Protein AF-A0A1D6PP98-F1 (afdb_monomer)

Solvent-accessible surface area (backbone atoms only — not comparable to full-atom values): 11526 Å² total; per-residue (Å²): 139,89,80,89,84,82,87,79,92,75,83,80,84,81,85,79,82,77,79,80,81,76,82,77,79,82,74,74,82,75,72,77,78,72,74,73,70,79,72,85,76,71,70,86,72,73,55,70,70,57,52,55,49,51,52,52,50,41,49,51,37,51,55,48,56,55,47,65,71,33,68,75,38,62,73,34,69,68,62,36,51,54,49,52,48,56,36,58,72,41,43,65,53,40,52,51,50,50,53,38,56,50,45,52,53,49,45,53,51,50,56,50,50,46,69,76,38,78,87,37,72,73,60,43,54,54,47,52,52,50,49,52,52,43,45,52,51,43,53,54,41,51,54,52,48,58,60,64,70,49,78,86,57,95,60,74,90,53,91,80,85,86,83,85,71,58,62,87,61,65,71,61,23,45,52,52,41,44,51,76,78,54,124

Structure (mmCIF, N/CA/C/O backbone):
data_AF-A0A1D6PP98-F1
#
_entry.id   AF-A0A1D6PP98-F1
#
loop_
_atom_site.group_PDB
_atom_site.id
_atom_site.type_symbol
_atom_site.label_atom_id
_atom_site.label_alt_id
_atom_site.label_comp_id
_atom_site.label_asym_id
_atom_site.label_entity_id
_atom_site.label_seq_id
_atom_site.pdbx_PDB_ins_code
_atom_site.Cartn_x
_atom_site.Cartn_y
_atom_site.Cartn_z
_atom_site.occupancy
_atom_site.B_iso_or_equiv
_atom_site.auth_seq_id
_atom_site.auth_comp_id
_atom_site.auth_asym_id
_atom_site.auth_atom_id
_atom_site.pdbx_PDB_model_num
ATOM 1 N N . MET A 1 1 ? 41.612 78.263 37.553 1.00 38.81 1 MET A N 1
ATOM 2 C CA . MET A 1 1 ? 42.117 77.466 38.688 1.00 38.81 1 MET A CA 1
ATOM 3 C C . MET A 1 1 ? 41.586 78.137 39.938 1.00 38.81 1 MET A C 1
ATOM 5 O O . MET A 1 1 ? 41.953 79.276 40.164 1.00 38.81 1 MET A O 1
ATOM 9 N N . GLU A 1 2 ? 40.542 77.652 40.601 1.00 40.16 2 GLU A N 1
ATOM 10 C CA . GLU A 1 2 ? 40.359 76.354 41.290 1.00 40.16 2 GLU A CA 1
ATOM 11 C C . GLU A 1 2 ? 40.112 76.742 42.757 1.00 40.16 2 GLU A C 1
ATOM 13 O O . GLU A 1 2 ? 41.043 77.221 43.396 1.00 40.16 2 GLU A O 1
ATOM 18 N N . ALA A 1 3 ? 38.867 76.638 43.241 1.00 41.00 3 ALA A N 1
ATOM 19 C CA . ALA A 1 3 ? 38.525 76.399 44.651 1.00 41.00 3 ALA A CA 1
ATOM 20 C C . ALA A 1 3 ? 37.006 76.503 44.894 1.00 41.00 3 ALA A C 1
ATOM 22 O O . ALA A 1 3 ? 36.411 77.570 44.785 1.00 41.00 3 ALA A O 1
ATOM 23 N N . PHE A 1 4 ? 36.437 75.364 45.296 1.00 43.41 4 PHE A N 1
ATOM 24 C CA . PHE A 1 4 ? 35.574 75.202 46.471 1.00 43.41 4 PHE A CA 1
ATOM 25 C C . PHE A 1 4 ? 34.378 76.152 46.660 1.00 43.41 4 PHE A C 1
ATOM 27 O O . PHE A 1 4 ? 34.523 77.260 47.165 1.00 43.41 4 PHE A O 1
ATOM 34 N N . LEU A 1 5 ? 33.166 75.615 46.479 1.00 49.47 5 LEU A N 1
ATOM 35 C CA . LEU A 1 5 ? 32.011 76.007 47.289 1.00 49.47 5 LEU A CA 1
ATOM 36 C C . LEU A 1 5 ? 31.195 74.775 47.684 1.00 49.47 5 LEU A C 1
ATOM 38 O O . LEU A 1 5 ? 30.782 73.962 46.859 1.00 49.47 5 LEU A O 1
ATOM 42 N N . ALA A 1 6 ? 31.023 74.651 48.993 1.00 48.56 6 ALA A N 1
ATOM 43 C CA . ALA A 1 6 ? 30.330 73.587 49.682 1.00 48.56 6 ALA A CA 1
ATOM 44 C C . ALA A 1 6 ? 28.805 73.754 49.627 1.00 48.56 6 ALA A C 1
ATOM 46 O O . ALA A 1 6 ? 28.294 74.864 49.707 1.00 48.56 6 ALA A O 1
ATOM 47 N N . GLY A 1 7 ? 28.119 72.608 49.627 1.00 42.28 7 GLY A N 1
ATOM 48 C CA . GLY A 1 7 ? 26.958 72.350 50.477 1.00 42.28 7 GLY A CA 1
ATOM 49 C C . GLY A 1 7 ? 25.635 73.018 50.110 1.00 42.28 7 GLY A C 1
ATOM 50 O O . GLY A 1 7 ? 25.460 74.211 50.299 1.00 42.28 7 GLY A O 1
ATOM 51 N N . LEU A 1 8 ? 24.638 72.194 49.780 1.00 53.00 8 LEU A N 1
ATOM 52 C CA . LEU A 1 8 ? 23.317 72.285 50.410 1.00 53.00 8 LEU A CA 1
ATOM 53 C C . LEU A 1 8 ? 22.549 70.974 50.201 1.00 53.00 8 LEU A C 1
ATOM 55 O O . LEU A 1 8 ? 22.061 70.657 49.118 1.00 53.00 8 LEU A O 1
ATOM 59 N N . PHE A 1 9 ? 22.470 70.213 51.293 1.00 48.41 9 PHE A N 1
ATOM 60 C CA . PHE A 1 9 ? 21.521 69.129 51.517 1.00 48.41 9 PHE A CA 1
ATOM 61 C C . PHE A 1 9 ? 20.103 69.606 51.178 1.00 48.41 9 PHE A C 1
ATOM 63 O O . PHE A 1 9 ? 19.593 70.536 51.805 1.00 48.41 9 PHE A O 1
ATOM 70 N N . ARG A 1 10 ? 19.438 68.944 50.227 1.00 54.00 10 ARG A N 1
ATOM 71 C CA . ARG A 1 10 ? 18.007 69.127 49.967 1.00 54.00 10 ARG A CA 1
ATOM 72 C C . ARG A 1 10 ? 17.279 67.836 50.336 1.00 54.00 10 ARG A C 1
ATOM 74 O O . ARG A 1 10 ? 17.577 66.774 49.802 1.00 54.00 10 ARG A O 1
ATOM 81 N N . ALA A 1 11 ? 16.375 67.948 51.306 1.00 58.78 11 ALA A N 1
ATOM 82 C CA . ALA A 1 11 ? 15.570 66.859 51.853 1.00 58.78 11 ALA A CA 1
ATOM 83 C C . ALA A 1 11 ? 14.706 66.155 50.777 1.00 58.78 11 ALA A C 1
ATOM 85 O O . ALA A 1 11 ? 14.322 66.794 49.793 1.00 58.78 11 ALA A O 1
ATOM 86 N N . PRO A 1 12 ? 14.378 64.860 50.961 1.00 64.00 12 PRO A N 1
ATOM 87 C CA . PRO A 1 12 ? 13.668 64.058 49.965 1.00 64.00 12 PRO A CA 1
ATOM 88 C C . PRO A 1 12 ? 12.183 64.450 49.837 1.00 64.00 12 PRO A C 1
ATOM 90 O O . PRO A 1 12 ? 11.567 64.866 50.825 1.00 64.00 12 PRO A O 1
ATOM 93 N N . PRO A 1 13 ? 11.561 64.289 48.653 1.00 69.06 13 PRO A N 1
ATOM 94 C CA . PRO A 1 13 ? 10.123 64.480 48.501 1.00 69.06 13 PRO A CA 1
ATOM 95 C C . PRO A 1 13 ? 9.330 63.404 49.265 1.00 69.06 13 PRO A C 1
ATOM 97 O O . PRO A 1 13 ? 9.688 62.228 49.286 1.00 69.06 13 PRO A O 1
ATOM 100 N N . ARG A 1 14 ? 8.242 63.839 49.911 1.00 62.88 14 ARG A N 1
ATOM 101 C CA . ARG A 1 14 ? 7.335 63.024 50.735 1.00 62.88 14 ARG A CA 1
ATOM 102 C C . ARG A 1 14 ? 6.674 61.902 49.924 1.00 62.88 14 ARG A C 1
ATOM 104 O O . ARG A 1 14 ? 6.183 62.139 48.824 1.00 62.88 14 ARG A O 1
ATOM 111 N N . ALA A 1 15 ? 6.605 60.711 50.521 1.00 62.34 15 ALA A N 1
ATOM 112 C CA . ALA A 1 15 ? 5.882 59.559 49.993 1.00 62.34 15 ALA A CA 1
ATOM 113 C C . ALA A 1 15 ? 4.375 59.848 49.865 1.00 62.34 15 ALA A C 1
ATOM 115 O O . ALA A 1 15 ? 3.744 60.360 50.792 1.00 62.34 15 ALA A O 1
ATOM 116 N N . VAL A 1 16 ? 3.808 59.506 48.710 1.00 68.56 16 VAL A N 1
ATOM 117 C CA . VAL A 1 16 ? 2.367 59.576 48.435 1.00 68.56 16 VAL A CA 1
ATOM 118 C C . VAL A 1 16 ? 1.680 58.386 49.124 1.00 68.56 16 VAL A C 1
ATOM 120 O O . VAL A 1 16 ? 2.153 57.259 48.967 1.00 68.56 16 VAL A O 1
ATOM 123 N N . PRO A 1 17 ? 0.588 58.576 49.885 1.00 67.31 17 PRO A N 1
ATOM 124 C CA . PRO A 1 17 ? -0.137 57.458 50.479 1.00 67.31 17 PRO A CA 1
ATOM 125 C C . PRO A 1 17 ? -0.863 56.641 49.399 1.00 67.31 17 PRO A C 1
ATOM 127 O O . PRO A 1 17 ? -1.583 57.192 48.568 1.00 67.31 17 PRO A O 1
ATOM 130 N N . ALA A 1 18 ? -0.687 55.318 49.430 1.00 63.91 18 ALA A N 1
ATOM 131 C CA . ALA A 1 18 ? -1.391 54.384 48.555 1.00 63.91 18 ALA A CA 1
ATOM 132 C C . ALA A 1 18 ? -2.915 54.429 48.808 1.00 63.91 18 ALA A C 1
ATOM 134 O O . ALA A 1 18 ? -3.340 54.466 49.970 1.00 63.91 18 ALA A O 1
ATOM 135 N N . PRO A 1 19 ? -3.762 54.411 47.763 1.00 66.81 19 PRO A N 1
ATOM 136 C CA . PRO A 1 19 ? -5.204 54.317 47.945 1.00 66.81 19 PRO A CA 1
ATOM 137 C C . PRO A 1 19 ? -5.582 52.953 48.538 1.00 66.81 19 PRO A C 1
ATOM 139 O O . PRO A 1 19 ? -5.046 51.910 48.163 1.00 66.81 19 PRO A O 1
ATOM 142 N N . ARG A 1 20 ? -6.512 52.980 49.498 1.00 63.28 20 ARG A N 1
ATOM 143 C CA . ARG A 1 20 ? -7.046 51.799 50.189 1.00 63.28 20 ARG A CA 1
ATOM 144 C C . ARG A 1 20 ? -7.737 50.889 49.173 1.00 63.28 20 ARG A C 1
ATOM 146 O O . ARG A 1 20 ? -8.544 51.367 48.380 1.00 63.28 20 ARG A O 1
ATOM 153 N N . GLY A 1 21 ? -7.394 49.602 49.209 1.00 53.81 21 GLY A N 1
ATOM 154 C CA . GLY A 1 21 ? -7.863 48.595 48.263 1.00 53.81 21 GLY A CA 1
ATOM 155 C C . GLY A 1 21 ? -9.382 48.565 48.127 1.00 53.81 21 GLY A C 1
ATOM 156 O O . GLY A 1 21 ? -10.113 48.483 49.114 1.00 53.81 21 GLY A O 1
ATOM 157 N N . THR A 1 22 ? -9.849 48.603 46.886 1.00 64.19 22 THR A N 1
ATOM 158 C CA . THR A 1 22 ? -11.172 48.100 46.535 1.00 64.19 22 THR A CA 1
ATOM 159 C C . THR A 1 22 ? -11.138 46.570 46.630 1.00 64.19 22 THR A C 1
ATOM 161 O O . THR A 1 22 ? -10.134 45.960 46.249 1.00 64.19 22 THR A O 1
ATOM 164 N N . PRO A 1 23 ? -12.183 45.906 47.149 1.00 60.84 23 PRO A N 1
ATOM 165 C CA . PRO A 1 23 ? -12.255 44.456 47.064 1.00 60.84 23 PRO A CA 1
ATOM 166 C C . PRO A 1 23 ? -12.312 44.055 45.585 1.00 60.84 23 PRO A C 1
ATOM 168 O O . PRO A 1 23 ? -13.098 44.604 44.810 1.00 60.84 23 PRO A O 1
ATOM 171 N N . LEU A 1 24 ? -11.445 43.120 45.193 1.00 64.81 24 LEU A N 1
ATOM 172 C CA . LEU A 1 24 ? -11.481 42.504 43.870 1.00 64.81 24 LEU A CA 1
ATOM 173 C C . LEU A 1 24 ? -12.867 41.869 43.655 1.00 64.81 24 LEU A C 1
ATOM 175 O O . LEU A 1 24 ? -13.378 41.228 44.579 1.00 64.81 24 LEU A O 1
ATOM 179 N N . PRO A 1 25 ? -13.485 42.002 42.469 1.00 55.88 25 PRO A N 1
ATOM 180 C CA . PRO A 1 25 ? -14.704 41.265 42.174 1.00 55.88 25 PRO A CA 1
ATOM 181 C C . PRO A 1 25 ? -14.400 39.764 42.219 1.00 55.88 25 PRO A C 1
ATOM 183 O O . PRO A 1 25 ? -13.390 39.307 41.679 1.00 55.88 25 PRO A O 1
ATOM 186 N N . SER A 1 26 ? -15.268 38.992 42.874 1.00 61.25 26 SER A N 1
ATOM 187 C CA . SER A 1 26 ? -15.188 37.533 42.893 1.00 61.25 26 SER A CA 1
ATOM 188 C C . SER A 1 26 ? -15.255 37.010 41.461 1.00 61.25 26 SER A C 1
ATOM 190 O O . SER A 1 26 ? -16.306 37.074 40.821 1.00 61.25 26 SER A O 1
ATOM 192 N N . LEU A 1 27 ? -14.125 36.510 40.958 1.00 58.88 27 LEU A N 1
ATOM 193 C CA . LEU A 1 27 ? -14.080 35.747 39.718 1.00 58.88 27 LEU A CA 1
ATOM 194 C C . LEU A 1 27 ? -15.071 34.582 39.850 1.00 58.88 27 LEU A C 1
ATOM 196 O O . LEU A 1 27 ? -15.042 33.888 40.872 1.00 58.88 27 LEU A O 1
ATOM 200 N N . PRO A 1 28 ? -15.953 34.349 38.863 1.00 50.78 28 PRO A N 1
ATOM 201 C CA . PRO A 1 28 ? -16.786 33.163 38.888 1.00 50.78 28 PRO A CA 1
ATOM 202 C C . PRO A 1 28 ? -15.865 31.944 38.932 1.00 50.78 28 PRO A C 1
ATOM 204 O O . PRO A 1 28 ? -14.863 31.888 38.215 1.00 50.78 28 PRO A O 1
ATOM 207 N N . LEU A 1 29 ? -16.204 30.985 39.798 1.00 51.56 29 LEU A N 1
ATOM 208 C CA . LEU A 1 29 ? -15.638 29.642 39.789 1.00 51.56 29 LEU A CA 1
ATOM 209 C C . LEU A 1 29 ? -15.726 29.135 38.350 1.00 51.56 29 LEU A C 1
ATOM 211 O O . LEU A 1 29 ? -16.805 28.775 37.877 1.00 51.56 29 LEU A O 1
ATOM 215 N N . PHE A 1 30 ? -14.596 29.165 37.642 1.00 48.59 30 PHE A N 1
ATOM 216 C CA . PHE A 1 30 ? -14.448 28.525 36.348 1.00 48.59 30 PHE A CA 1
ATOM 217 C C . PHE A 1 30 ? -14.633 27.032 36.600 1.00 48.59 30 PHE A C 1
ATOM 219 O O . PHE A 1 30 ? -13.690 26.309 36.918 1.00 48.59 30 PHE A O 1
ATOM 226 N N . TYR A 1 31 ? -15.885 26.584 36.505 1.00 54.56 31 TYR A N 1
ATOM 227 C CA . TYR A 1 31 ? -16.217 25.183 36.348 1.00 54.56 31 TYR A CA 1
ATOM 228 C C . TYR A 1 31 ? -15.362 24.682 35.198 1.00 54.56 31 TYR A C 1
ATOM 230 O O . TYR A 1 31 ? -15.399 25.243 34.098 1.00 54.56 31 TYR A O 1
ATOM 238 N N . GLY A 1 32 ? -14.517 23.700 35.505 1.00 50.88 32 GLY A N 1
ATOM 239 C CA . GLY A 1 32 ? -13.504 23.203 34.600 1.00 50.88 32 GLY A CA 1
ATOM 240 C C . GLY A 1 32 ? -14.093 22.994 33.216 1.00 50.88 32 GLY A C 1
ATOM 241 O O . GLY A 1 32 ? -14.900 22.090 32.998 1.00 50.88 32 GLY A O 1
ATOM 242 N N . ARG A 1 33 ? -13.643 23.803 32.252 1.00 51.25 33 ARG A N 1
ATOM 243 C CA . ARG A 1 33 ? -13.623 23.355 30.868 1.00 51.25 33 ARG A CA 1
ATOM 244 C C . ARG A 1 33 ? -12.715 22.136 30.877 1.00 51.25 33 ARG A C 1
ATOM 246 O O . ARG A 1 33 ? -11.496 22.271 30.780 1.00 51.25 33 ARG A O 1
ATOM 253 N N . ARG A 1 34 ? -13.309 20.944 31.018 1.00 51.62 34 ARG A N 1
ATOM 254 C CA . ARG A 1 34 ? -12.709 19.718 30.504 1.00 51.62 34 ARG A CA 1
ATOM 255 C C . ARG A 1 34 ? -12.322 20.078 29.081 1.00 51.62 34 ARG A C 1
ATOM 257 O O . ARG A 1 34 ? -13.195 20.272 28.235 1.00 51.62 34 ARG A O 1
ATOM 264 N N . ARG A 1 35 ? -11.024 20.270 28.836 1.00 46.00 35 ARG A N 1
ATOM 265 C CA . ARG A 1 35 ? -10.503 20.230 27.479 1.00 46.00 35 ARG A CA 1
ATOM 266 C C . ARG A 1 35 ? -10.938 18.861 26.984 1.00 46.00 35 ARG A C 1
ATOM 268 O O . ARG A 1 35 ? -10.391 17.857 27.435 1.00 46.00 35 ARG A O 1
ATOM 275 N N . ARG A 1 36 ? -11.997 18.815 26.170 1.00 43.84 36 ARG A N 1
ATOM 276 C CA . ARG A 1 36 ? -12.275 17.645 25.347 1.00 43.84 36 ARG A CA 1
ATOM 277 C C . ARG A 1 36 ? -10.946 17.378 24.657 1.00 43.84 36 ARG A C 1
ATOM 279 O O . ARG A 1 36 ? -10.466 18.237 23.917 1.00 43.84 36 ARG A O 1
ATOM 286 N N . ARG A 1 37 ? -10.305 16.258 25.005 1.00 40.94 37 ARG A N 1
ATOM 287 C CA . ARG A 1 37 ? -9.264 15.696 24.152 1.00 40.94 37 ARG A CA 1
ATOM 288 C C . ARG A 1 37 ? -9.883 15.668 22.753 1.00 40.94 37 ARG A C 1
ATOM 290 O O . ARG A 1 37 ? -11.045 15.257 22.664 1.00 40.94 37 ARG A O 1
ATOM 297 N N . PRO A 1 38 ? -9.214 16.172 21.706 1.00 42.09 38 PRO A N 1
ATOM 298 C CA . PRO A 1 38 ? -9.684 15.867 20.368 1.00 42.09 38 PRO A CA 1
ATOM 299 C C . PRO A 1 38 ? -9.744 14.340 20.313 1.00 42.09 38 PRO A C 1
ATOM 301 O O . PRO A 1 38 ? -8.730 13.685 20.553 1.00 42.09 38 PRO A O 1
ATOM 304 N N . SER A 1 39 ? -10.946 13.776 20.153 1.00 47.28 39 SER A N 1
ATOM 305 C CA . SER A 1 39 ? -11.043 12.363 19.818 1.00 47.28 39 SER A CA 1
ATOM 306 C C . SER A 1 39 ? -10.262 12.217 18.523 1.00 47.28 39 SER A C 1
ATOM 308 O O . SER A 1 39 ? -10.400 13.054 17.623 1.00 47.28 39 SER A O 1
ATOM 310 N N . SER A 1 40 ? -9.372 11.234 18.506 1.00 45.66 40 SER A N 1
ATOM 311 C CA . SER A 1 40 ? -8.535 10.816 17.391 1.00 45.66 40 SER A CA 1
ATOM 312 C C . SER A 1 40 ? -9.396 10.634 16.144 1.00 45.66 40 SER A C 1
ATOM 314 O O . SER A 1 40 ? -9.857 9.555 15.805 1.00 45.66 40 SER A O 1
ATOM 316 N N . SER A 1 41 ? -9.632 11.732 15.440 1.00 44.75 41 SER A N 1
ATOM 317 C CA . SER A 1 41 ? -10.196 11.752 14.101 1.00 44.75 41 SER A CA 1
ATOM 318 C C . SER A 1 41 ? -9.023 11.586 13.151 1.00 44.75 41 SER A C 1
ATOM 320 O O . SER A 1 41 ? -8.752 12.433 12.307 1.00 44.75 41 SER A O 1
ATOM 322 N N . VAL A 1 42 ? -8.284 10.488 13.327 1.00 42.56 42 VAL A N 1
ATOM 323 C CA . VAL A 1 42 ? -7.406 10.003 12.273 1.00 42.56 42 VAL A CA 1
ATOM 324 C C . VAL A 1 42 ? -8.340 9.361 11.263 1.00 42.56 42 VAL A C 1
ATOM 326 O O . VAL A 1 42 ? -8.694 8.190 11.322 1.00 42.56 42 VAL A O 1
ATOM 329 N N . VAL A 1 43 ? -8.863 10.203 10.384 1.00 48.22 43 VAL A N 1
ATOM 330 C CA . VAL A 1 43 ? -9.378 9.750 9.108 1.00 48.22 43 VAL A CA 1
ATOM 331 C C . VAL A 1 43 ? -8.200 9.952 8.171 1.00 48.22 43 VAL A C 1
ATOM 333 O O . VAL A 1 43 ? -7.964 11.075 7.732 1.00 48.22 43 VAL A O 1
ATOM 336 N N . CYS A 1 44 ? -7.390 8.907 7.980 1.00 50.94 44 CYS A N 1
ATOM 337 C CA . CYS A 1 44 ? -6.337 8.902 6.969 1.00 50.94 44 CYS A CA 1
ATOM 338 C C . CYS A 1 44 ? -6.998 9.157 5.615 1.00 50.94 44 CYS A C 1
ATOM 340 O O . CYS A 1 44 ? -7.601 8.268 5.028 1.00 50.94 44 CYS A O 1
ATOM 342 N N . MET A 1 45 ? -6.958 10.406 5.166 1.00 64.88 45 MET A N 1
ATOM 343 C CA . MET A 1 45 ? -7.322 10.792 3.814 1.00 64.88 45 MET A CA 1
ATOM 344 C C . MET A 1 45 ? -6.003 10.870 3.070 1.00 64.88 45 MET A C 1
ATOM 346 O O . MET A 1 45 ? -5.387 11.934 3.015 1.00 64.88 45 MET A O 1
ATOM 350 N N . ALA A 1 46 ? -5.536 9.722 2.578 1.00 76.31 46 ALA A N 1
ATOM 351 C CA . ALA A 1 46 ? -4.407 9.704 1.664 1.00 76.31 46 ALA A CA 1
ATOM 352 C C . ALA A 1 46 ? -4.663 10.730 0.546 1.00 76.31 46 ALA A C 1
ATOM 354 O O . ALA A 1 46 ? -5.790 10.865 0.059 1.00 76.31 46 ALA A O 1
ATOM 355 N N . GLU A 1 47 ? -3.628 11.480 0.165 1.00 85.69 47 GLU A N 1
ATOM 356 C CA . GLU A 1 47 ? -3.752 12.579 -0.799 1.00 85.69 47 GLU A CA 1
ATOM 357 C C . GLU A 1 47 ? -4.494 12.120 -2.075 1.00 85.69 47 GLU A C 1
ATOM 359 O O . GLU A 1 47 ? -4.105 11.111 -2.670 1.00 85.69 47 GLU A O 1
ATOM 364 N N . PRO A 1 48 ? -5.523 12.839 -2.569 1.00 86.44 48 PRO A N 1
ATOM 365 C CA . PRO A 1 48 ? -6.359 12.362 -3.681 1.00 86.44 48 PRO A CA 1
ATOM 366 C C . PRO A 1 48 ? -5.569 11.996 -4.945 1.00 86.44 48 PRO A C 1
ATOM 368 O O . PRO A 1 48 ? -5.915 11.074 -5.682 1.00 86.44 48 PRO A O 1
ATOM 371 N N . TYR A 1 49 ? -4.469 12.710 -5.189 1.00 87.56 49 TYR A N 1
ATOM 372 C CA . TYR A 1 49 ? -3.560 12.434 -6.297 1.00 87.56 49 TYR A CA 1
ATOM 373 C C . TYR A 1 49 ? -2.794 11.111 -6.139 1.00 87.56 49 TYR A C 1
ATOM 375 O O . TYR A 1 49 ? -2.552 10.422 -7.131 1.00 87.56 49 TYR A O 1
ATOM 383 N N . LEU A 1 50 ? -2.422 10.746 -4.908 1.00 89.50 50 LEU A N 1
ATOM 384 C CA . LEU A 1 50 ? -1.753 9.481 -4.603 1.00 89.50 50 LEU A CA 1
ATOM 385 C C . LEU A 1 50 ? -2.670 8.302 -4.941 1.00 89.50 50 LEU A C 1
ATOM 387 O O . LEU A 1 50 ? -2.253 7.384 -5.644 1.00 89.50 50 LEU A O 1
ATOM 391 N N . ILE A 1 51 ? -3.930 8.377 -4.513 1.00 91.81 51 ILE A N 1
ATOM 392 C CA . ILE A 1 51 ? -4.939 7.354 -4.805 1.00 91.81 51 ILE A CA 1
ATOM 393 C C . ILE A 1 51 ? -5.149 7.203 -6.313 1.00 91.81 51 ILE A C 1
ATOM 395 O O . ILE A 1 51 ? -5.044 6.097 -6.833 1.00 91.81 51 ILE A O 1
ATOM 399 N N . ALA A 1 52 ? -5.312 8.310 -7.044 1.00 91.75 52 ALA A N 1
ATOM 400 C CA . ALA A 1 52 ? -5.474 8.266 -8.498 1.00 91.75 52 ALA A CA 1
ATOM 401 C C . ALA A 1 52 ? -4.288 7.589 -9.219 1.00 91.75 52 ALA A C 1
ATOM 403 O O . ALA A 1 52 ? -4.482 6.869 -10.203 1.00 91.75 52 ALA A O 1
ATOM 404 N N . LYS A 1 53 ? -3.053 7.786 -8.733 1.00 91.50 53 LYS A N 1
ATOM 405 C CA . LYS A 1 53 ? -1.878 7.072 -9.257 1.00 91.50 53 LYS A CA 1
ATOM 406 C C . LYS A 1 53 ? -1.928 5.576 -8.969 1.00 91.50 53 LYS A C 1
ATOM 408 O O . LYS A 1 53 ? -1.623 4.788 -9.862 1.00 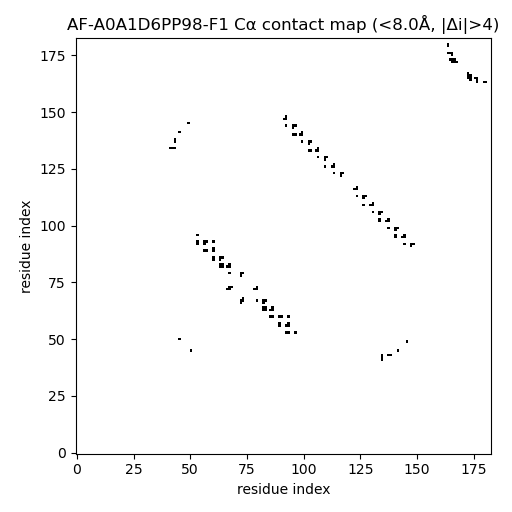91.50 53 LYS A O 1
ATOM 413 N N . LEU A 1 54 ? -2.280 5.194 -7.745 1.00 93.69 54 LEU A N 1
ATOM 414 C CA . LEU A 1 54 ? -2.356 3.794 -7.324 1.00 93.69 54 LEU A CA 1
ATOM 415 C C . LEU A 1 54 ? -3.457 3.041 -8.078 1.00 93.69 54 LEU A C 1
ATOM 417 O O . LEU A 1 54 ? -3.218 1.931 -8.548 1.00 93.69 54 LEU A O 1
ATOM 421 N N . ASP A 1 55 ? -4.606 3.679 -8.305 1.00 94.44 55 ASP A N 1
ATOM 422 C CA . ASP A 1 55 ? -5.674 3.155 -9.160 1.00 94.44 55 ASP A CA 1
ATOM 423 C C . ASP A 1 55 ? -5.195 2.935 -10.599 1.00 94.44 55 ASP A C 1
ATOM 425 O O . ASP A 1 55 ? -5.447 1.888 -11.202 1.00 94.44 55 ASP A O 1
ATOM 429 N N . SER A 1 56 ? -4.461 3.902 -11.160 1.00 93.38 56 SER A N 1
ATOM 430 C CA . SER A 1 56 ? -3.876 3.755 -12.495 1.00 93.38 56 SER A CA 1
ATOM 431 C C . SER A 1 56 ? -2.868 2.603 -12.553 1.00 93.38 56 SER A C 1
ATOM 433 O O . SER A 1 56 ? -2.842 1.871 -13.544 1.00 93.38 56 SER A O 1
ATOM 435 N N . ALA A 1 57 ? -2.051 2.429 -11.510 1.00 92.44 57 ALA A N 1
ATOM 436 C CA . ALA A 1 57 ? -1.082 1.341 -11.414 1.00 92.44 57 ALA A CA 1
ATOM 437 C C . ALA A 1 57 ? -1.772 -0.027 -11.299 1.00 92.44 57 ALA A C 1
ATOM 439 O O . ALA A 1 57 ? -1.415 -0.955 -12.022 1.00 92.44 57 ALA A O 1
ATOM 440 N N . GLU A 1 58 ? -2.808 -0.149 -10.464 1.00 95.56 58 GLU A N 1
ATOM 441 C CA . GLU A 1 58 ? -3.598 -1.378 -10.346 1.00 95.56 58 GLU A CA 1
ATOM 442 C C . GLU A 1 58 ? -4.321 -1.721 -11.651 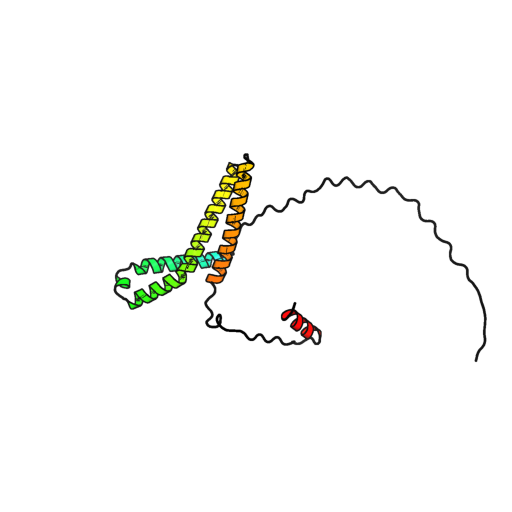1.00 95.56 58 GLU A C 1
ATOM 444 O O . GLU A 1 58 ? -4.353 -2.888 -12.052 1.00 95.56 58 GLU A O 1
ATOM 449 N N . LYS A 1 59 ? -4.869 -0.719 -12.348 1.00 96.31 59 LYS A N 1
ATOM 450 C CA . LYS A 1 59 ? -5.503 -0.917 -13.653 1.00 96.31 59 LYS A CA 1
ATOM 451 C C . LYS A 1 59 ? -4.501 -1.440 -14.683 1.00 96.31 59 LYS A C 1
ATOM 453 O O . LYS A 1 59 ? -4.783 -2.449 -15.326 1.00 96.31 59 LYS A O 1
ATOM 458 N N . ALA A 1 60 ? -3.331 -0.809 -14.794 1.00 94.06 60 ALA A N 1
ATOM 459 C CA . ALA A 1 60 ? -2.273 -1.244 -15.704 1.00 94.06 60 ALA A CA 1
ATOM 460 C C . ALA A 1 60 ? -1.782 -2.663 -15.370 1.00 94.06 60 ALA A C 1
ATOM 462 O O . ALA A 1 60 ? -1.675 -3.507 -16.260 1.00 94.06 60 ALA A O 1
ATOM 463 N N . TRP A 1 61 ? -1.561 -2.959 -14.084 1.00 96.38 61 TRP A N 1
ATOM 464 C CA . TRP A 1 61 ? -1.203 -4.300 -13.615 1.00 96.38 61 TRP A CA 1
ATOM 465 C C . TRP A 1 61 ? -2.259 -5.332 -14.013 1.00 96.38 61 TRP A C 1
ATOM 467 O O . TRP A 1 61 ? -1.912 -6.398 -14.519 1.00 96.38 61 TRP A O 1
ATOM 477 N N . LYS A 1 62 ? -3.551 -5.020 -13.849 1.00 96.19 62 LYS A N 1
ATOM 478 C CA . LYS A 1 62 ? -4.652 -5.927 -14.202 1.00 96.19 62 LYS A CA 1
ATOM 479 C C . LYS A 1 62 ? -4.721 -6.171 -15.706 1.00 96.19 62 LYS A C 1
ATOM 481 O O . LYS A 1 62 ? -4.861 -7.316 -16.123 1.00 96.19 62 LYS A O 1
ATOM 486 N N . GLU A 1 63 ? -4.610 -5.120 -16.513 1.00 95.31 63 GLU A N 1
ATOM 487 C CA . GLU A 1 63 ? -4.604 -5.222 -17.976 1.00 95.31 63 GLU A CA 1
ATOM 488 C C . GLU A 1 63 ? -3.438 -6.088 -18.470 1.00 95.31 63 GLU A C 1
ATOM 490 O O . GLU A 1 63 ? -3.648 -7.011 -19.256 1.00 95.31 63 GLU A O 1
ATOM 495 N N . MET A 1 64 ? -2.225 -5.864 -17.958 1.00 94.62 64 MET A N 1
ATOM 496 C CA . MET A 1 64 ? -1.057 -6.678 -18.307 1.00 94.62 64 MET A CA 1
ATOM 497 C C . MET A 1 64 ? -1.167 -8.119 -17.801 1.00 94.62 64 MET A C 1
ATOM 499 O O . MET A 1 64 ? -0.839 -9.049 -18.534 1.00 94.62 64 MET A O 1
ATOM 503 N N . SER A 1 65 ? -1.701 -8.323 -16.595 1.00 94.44 65 SER A N 1
ATOM 504 C CA . SER A 1 65 ? -1.928 -9.661 -16.035 1.00 94.44 65 SER A CA 1
ATOM 505 C C . SER A 1 65 ? -2.911 -10.474 -16.877 1.00 94.44 65 SER A C 1
ATOM 507 O O . SER A 1 65 ? -2.708 -11.666 -17.078 1.00 94.44 65 SER A O 1
ATOM 509 N N . VAL A 1 66 ? -3.957 -9.837 -17.414 1.00 95.56 66 VAL A N 1
ATOM 510 C CA . VAL A 1 66 ? -4.887 -10.490 -18.347 1.00 95.56 66 VAL A CA 1
ATOM 511 C C . VAL A 1 66 ? -4.185 -10.840 -19.659 1.00 95.56 66 VAL A C 1
ATOM 513 O O . VAL A 1 66 ? -4.379 -11.939 -20.171 1.00 95.56 66 VAL A O 1
ATOM 516 N N . ARG A 1 67 ? -3.330 -9.952 -20.183 1.00 93.94 67 ARG A N 1
ATOM 517 C CA . ARG A 1 67 ? -2.561 -10.208 -21.414 1.00 93.94 67 ARG A CA 1
ATOM 518 C C . ARG A 1 67 ? -1.595 -11.386 -21.293 1.00 93.94 67 ARG A C 1
ATOM 520 O O . ARG A 1 67 ? -1.342 -12.039 -22.294 1.00 93.94 67 ARG A O 1
ATOM 527 N N . LEU A 1 68 ? -1.089 -11.700 -20.098 1.00 93.25 68 LEU A N 1
ATOM 528 C CA . LEU A 1 68 ? -0.258 -12.896 -19.887 1.00 93.25 68 LEU A CA 1
ATOM 529 C C . LEU A 1 68 ? -1.011 -14.214 -20.126 1.00 93.25 68 LEU A C 1
ATOM 531 O O . LEU A 1 68 ? -0.371 -15.239 -20.337 1.00 93.25 68 LEU A O 1
ATOM 535 N N . ALA A 1 69 ? -2.347 -14.199 -20.098 1.00 91.88 69 ALA A N 1
ATOM 536 C CA . ALA A 1 69 ? -3.179 -15.359 -20.411 1.00 91.88 69 ALA A CA 1
ATOM 537 C C . ALA A 1 69 ? -3.577 -15.443 -21.898 1.00 91.88 69 ALA A C 1
ATOM 539 O O . ALA A 1 69 ? -4.236 -16.404 -22.294 1.00 91.88 69 ALA A O 1
ATOM 540 N N . ASP A 1 70 ? -3.211 -14.450 -22.713 1.00 94.88 70 ASP A N 1
ATOM 541 C CA . ASP A 1 70 ? -3.515 -14.415 -24.143 1.00 94.88 70 ASP A CA 1
ATOM 542 C C . ASP A 1 70 ? -2.640 -15.436 -24.902 1.00 94.88 70 ASP A C 1
ATOM 544 O O . ASP A 1 70 ? -1.411 -15.352 -24.811 1.00 94.88 70 ASP A O 1
ATOM 548 N N . PRO A 1 71 ? -3.224 -16.392 -25.656 1.00 94.69 71 PRO A N 1
ATOM 549 C CA . PRO A 1 71 ? -2.468 -17.368 -26.442 1.00 94.69 71 PRO A CA 1
ATOM 550 C C . PRO A 1 71 ? -1.420 -16.748 -27.371 1.00 94.69 71 PRO A C 1
ATOM 552 O O . PRO A 1 71 ? -0.344 -17.328 -27.528 1.00 94.69 71 PRO A O 1
ATOM 555 N N . ASP A 1 72 ? -1.701 -15.572 -27.940 1.00 94.12 72 ASP A N 1
ATOM 556 C CA . ASP A 1 72 ? -0.776 -14.891 -28.847 1.00 94.12 72 ASP A CA 1
ATOM 557 C C . ASP A 1 72 ? 0.482 -14.431 -28.091 1.00 94.12 72 ASP A C 1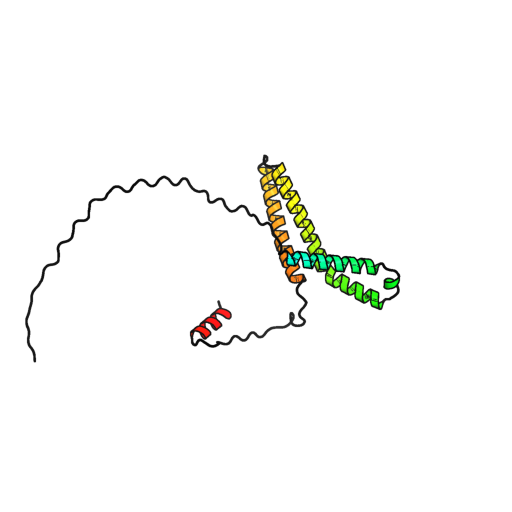
ATOM 559 O O . ASP A 1 72 ? 1.600 -14.636 -28.563 1.00 94.12 72 ASP A O 1
ATOM 563 N N . ILE A 1 73 ? 0.320 -13.913 -26.867 1.00 94.88 73 ILE A N 1
ATOM 564 C CA . ILE A 1 73 ? 1.429 -13.509 -25.988 1.00 94.88 73 ILE A CA 1
ATOM 565 C C . ILE A 1 73 ? 2.176 -14.727 -25.441 1.00 94.88 73 ILE A C 1
ATOM 567 O O . ILE A 1 73 ? 3.401 -14.735 -25.416 1.00 94.88 73 ILE A O 1
ATOM 571 N N . VAL A 1 74 ? 1.459 -15.773 -25.023 1.00 94.12 74 VAL A N 1
ATOM 572 C CA . VAL A 1 74 ? 2.066 -17.009 -24.496 1.00 94.12 74 VAL A CA 1
ATOM 573 C C . VAL A 1 74 ? 2.938 -17.698 -25.550 1.00 94.12 74 VAL A C 1
ATOM 575 O O . VAL A 1 74 ? 3.933 -18.340 -25.209 1.00 94.12 74 VAL A O 1
ATOM 578 N N . SER A 1 75 ? 2.588 -17.558 -26.831 1.00 95.50 75 SER A N 1
ATOM 579 C CA . SER A 1 75 ? 3.355 -18.121 -27.944 1.00 95.50 75 SER A CA 1
ATOM 580 C C . SER A 1 75 ? 4.632 -17.343 -28.300 1.00 95.50 75 SER A C 1
ATOM 582 O O . SER A 1 75 ? 5.491 -17.901 -28.986 1.00 95.50 75 SER A O 1
ATOM 584 N N . ASP A 1 76 ? 4.797 -16.109 -27.802 1.00 96.38 76 ASP A N 1
ATOM 585 C CA . ASP A 1 76 ? 5.995 -15.274 -27.970 1.00 96.38 76 ASP A CA 1
ATOM 586 C C . ASP A 1 76 ? 6.753 -15.123 -26.633 1.00 96.38 76 ASP A C 1
ATOM 588 O O . ASP A 1 76 ? 6.412 -14.277 -25.798 1.00 96.38 76 ASP A O 1
ATOM 592 N N . PRO A 1 77 ? 7.838 -15.893 -26.415 1.00 94.19 77 PRO A N 1
ATOM 593 C CA . PRO A 1 77 ? 8.605 -15.836 -25.173 1.00 94.19 77 PRO A CA 1
ATOM 594 C C . PRO A 1 77 ? 9.195 -14.457 -24.853 1.00 94.19 77 PRO A C 1
ATOM 596 O O . PRO A 1 77 ? 9.368 -14.132 -23.677 1.00 94.19 77 PRO A O 1
ATOM 599 N N . SER A 1 78 ? 9.527 -13.648 -25.868 1.00 94.62 78 SER A N 1
ATOM 600 C CA . SER A 1 78 ? 10.138 -12.335 -25.649 1.00 94.62 78 SER A CA 1
ATOM 601 C C . SER A 1 78 ? 9.111 -11.335 -25.134 1.00 94.62 78 SER A C 1
ATOM 603 O O . SER A 1 78 ? 9.372 -10.640 -24.150 1.00 94.62 78 SER A O 1
ATOM 605 N N . GLU A 1 79 ? 7.938 -11.282 -25.764 1.00 94.31 79 GLU A N 1
ATOM 606 C CA . GLU A 1 79 ? 6.844 -10.415 -25.320 1.00 94.31 79 GLU A CA 1
ATOM 607 C C . GLU A 1 79 ? 6.277 -10.871 -23.972 1.00 94.31 79 GLU A C 1
ATOM 609 O O . GLU A 1 79 ? 6.057 -10.036 -23.091 1.00 94.31 79 GLU A O 1
ATOM 614 N N . TYR A 1 80 ? 6.141 -12.184 -23.752 1.00 95.56 80 TYR A N 1
ATOM 615 C CA . TYR A 1 80 ? 5.746 -12.731 -22.455 1.00 95.56 80 TYR A CA 1
ATOM 616 C C . TYR A 1 80 ? 6.691 -12.277 -21.338 1.00 95.56 80 TYR A C 1
ATOM 618 O O . TYR A 1 80 ? 6.236 -11.777 -20.309 1.00 95.56 80 TYR A O 1
ATOM 626 N N . GLN A 1 81 ? 8.010 -12.401 -21.540 1.00 93.69 81 GLN A N 1
ATOM 627 C CA . GLN A 1 81 ? 8.997 -12.014 -20.532 1.00 93.69 81 GLN A CA 1
ATOM 628 C C . GLN A 1 81 ? 8.908 -10.523 -20.186 1.00 93.69 81 GLN A C 1
ATOM 630 O O . GLN A 1 81 ? 8.953 -10.174 -19.006 1.00 93.69 81 GLN A O 1
ATOM 635 N N . LYS A 1 82 ? 8.746 -9.650 -21.188 1.00 92.12 82 LYS A N 1
ATOM 636 C CA . LYS A 1 82 ? 8.599 -8.202 -20.969 1.00 92.12 82 LYS A CA 1
ATOM 637 C C . LYS A 1 82 ? 7.366 -7.889 -20.124 1.00 92.12 82 LYS A C 1
ATOM 639 O O . LYS A 1 82 ? 7.474 -7.180 -19.129 1.00 92.12 82 LYS A O 1
ATOM 644 N N . ILE A 1 83 ? 6.209 -8.444 -20.490 1.00 93.75 83 ILE A N 1
ATOM 645 C CA . ILE A 1 83 ? 4.953 -8.200 -19.767 1.00 93.75 83 ILE A CA 1
ATOM 646 C C . ILE A 1 83 ? 5.035 -8.778 -18.350 1.00 93.75 83 ILE A C 1
ATOM 648 O O . ILE A 1 83 ? 4.644 -8.110 -17.395 1.00 93.75 83 ILE A O 1
ATOM 652 N N . ALA A 1 84 ? 5.585 -9.984 -18.190 1.00 93.56 84 ALA A N 1
ATOM 653 C CA . ALA A 1 84 ? 5.742 -10.626 -16.888 1.00 93.56 84 ALA A CA 1
ATOM 654 C C . ALA A 1 84 ? 6.652 -9.812 -15.959 1.00 93.56 84 ALA A C 1
ATOM 656 O O . ALA A 1 84 ? 6.343 -9.659 -14.777 1.00 93.56 84 ALA A O 1
ATOM 657 N N . GLN A 1 85 ? 7.734 -9.240 -16.494 1.00 91.81 85 GLN A N 1
ATOM 658 C CA . GLN A 1 85 ? 8.613 -8.357 -15.737 1.00 91.81 85 GLN A CA 1
ATOM 659 C C . GLN A 1 85 ? 7.877 -7.090 -15.283 1.00 91.81 85 GLN A C 1
ATOM 661 O O . GLN A 1 85 ? 7.895 -6.781 -14.094 1.00 91.81 85 GLN A O 1
ATOM 666 N N . SER A 1 86 ? 7.149 -6.412 -16.175 1.00 89.50 86 SER A N 1
ATOM 667 C CA . SER A 1 86 ? 6.386 -5.210 -15.807 1.00 89.50 86 SER A CA 1
ATOM 668 C C . SER A 1 86 ? 5.254 -5.491 -14.807 1.00 89.50 86 SER A C 1
ATOM 670 O O . SER A 1 86 ? 4.971 -4.665 -13.942 1.00 89.50 86 SER A O 1
ATOM 672 N N . VAL A 1 87 ? 4.607 -6.660 -14.883 1.00 94.25 87 VAL A N 1
ATOM 673 C CA . VAL A 1 87 ? 3.636 -7.104 -13.865 1.00 94.25 87 VAL A CA 1
ATOM 674 C C . VAL A 1 87 ? 4.329 -7.300 -12.518 1.00 94.25 87 VAL A C 1
ATOM 676 O O . VAL A 1 87 ? 3.833 -6.804 -11.510 1.00 94.25 87 VAL A O 1
ATOM 679 N N . SER A 1 88 ? 5.489 -7.964 -12.502 1.00 91.56 88 SER A N 1
ATOM 680 C CA . SER A 1 88 ? 6.270 -8.188 -11.281 1.00 91.56 88 SER A CA 1
ATOM 681 C C . SER A 1 88 ? 6.749 -6.885 -10.637 1.00 91.56 88 SER A C 1
ATOM 683 O O . SER A 1 88 ? 6.775 -6.797 -9.414 1.00 91.56 88 SER A O 1
ATOM 685 N N . GLU A 1 89 ? 7.119 -5.881 -11.433 1.00 88.25 89 GLU A N 1
ATOM 686 C CA . GLU A 1 89 ? 7.541 -4.560 -10.943 1.00 88.25 89 GLU A CA 1
ATOM 687 C C . GLU A 1 89 ? 6.403 -3.821 -10.222 1.00 88.25 89 GLU A C 1
ATOM 689 O O . GLU A 1 89 ? 6.629 -3.142 -9.223 1.00 88.25 89 GLU A O 1
ATOM 694 N N . LEU A 1 90 ? 5.162 -3.986 -10.691 1.00 91.25 90 LEU A N 1
ATOM 695 C CA . LEU A 1 90 ? 3.982 -3.356 -10.093 1.00 91.25 90 LEU A CA 1
ATOM 696 C C . LEU A 1 90 ? 3.340 -4.188 -8.971 1.00 91.25 90 LEU A C 1
ATOM 698 O O . LEU A 1 90 ? 2.526 -3.660 -8.212 1.00 91.25 90 LEU A O 1
ATOM 702 N N . ASP A 1 91 ? 3.687 -5.468 -8.840 1.00 93.00 91 ASP A N 1
ATOM 703 C CA . ASP A 1 91 ? 2.999 -6.411 -7.952 1.00 93.00 91 ASP A CA 1
ATOM 704 C C . ASP A 1 91 ? 3.027 -5.976 -6.480 1.00 93.00 91 ASP A C 1
ATOM 706 O O . ASP A 1 91 ? 2.005 -5.997 -5.788 1.00 93.00 91 ASP A O 1
ATOM 710 N N . GLN A 1 92 ? 4.176 -5.484 -6.012 1.00 92.81 92 GLN A N 1
ATOM 711 C CA . GLN A 1 92 ? 4.327 -5.013 -4.636 1.00 92.81 92 GLN A CA 1
ATOM 712 C C . GLN A 1 92 ? 3.513 -3.738 -4.364 1.00 92.81 92 GLN A C 1
ATOM 714 O O . GLN A 1 92 ? 2.912 -3.610 -3.290 1.00 92.81 92 GLN A O 1
ATOM 719 N N . VAL A 1 93 ? 3.461 -2.813 -5.331 1.00 92.69 93 VAL A N 1
ATOM 720 C CA . VAL A 1 93 ? 2.653 -1.583 -5.254 1.00 92.69 93 VAL A CA 1
ATOM 721 C C . VAL A 1 93 ? 1.176 -1.954 -5.147 1.00 92.69 93 VAL A C 1
ATOM 723 O O . VAL A 1 93 ? 0.489 -1.524 -4.221 1.00 92.69 93 VAL A O 1
ATOM 726 N N . VAL A 1 94 ? 0.698 -2.810 -6.053 1.00 95.31 94 VAL A N 1
ATOM 727 C CA . VAL A 1 94 ? -0.712 -3.214 -6.130 1.00 95.31 94 VAL A CA 1
ATOM 728 C C . VAL A 1 94 ? -1.134 -4.032 -4.916 1.00 95.31 94 VAL A C 1
ATOM 730 O O . VAL A 1 94 ? -2.207 -3.796 -4.363 1.00 95.31 94 VAL A O 1
ATOM 733 N N . THR A 1 95 ? -0.296 -4.959 -4.454 1.00 96.06 95 THR A N 1
ATOM 734 C CA . THR A 1 95 ? -0.579 -5.757 -3.255 1.00 96.06 95 THR A CA 1
ATOM 735 C C . THR A 1 95 ? -0.704 -4.871 -2.018 1.00 96.06 95 THR A C 1
ATOM 737 O O . THR A 1 95 ? -1.664 -5.011 -1.261 1.00 96.06 95 THR A O 1
ATOM 740 N N . THR A 1 96 ? 0.210 -3.912 -1.842 1.00 95.88 96 THR A N 1
ATOM 741 C CA . THR A 1 96 ? 0.148 -2.957 -0.722 1.00 95.88 96 THR A CA 1
ATOM 742 C C . THR A 1 96 ? -1.099 -2.073 -0.822 1.00 95.88 96 THR A C 1
ATOM 744 O O . THR A 1 96 ? -1.788 -1.862 0.173 1.00 95.88 96 THR A O 1
ATOM 747 N N . TYR A 1 97 ? -1.458 -1.622 -2.028 1.00 95.88 97 TYR A N 1
ATOM 748 C CA . TYR A 1 97 ? -2.664 -0.820 -2.239 1.00 95.88 97 TYR A CA 1
ATOM 749 C C . TYR A 1 97 ? -3.963 -1.589 -1.967 1.00 95.88 97 TYR A C 1
ATOM 751 O O . TYR A 1 97 ? -4.912 -1.047 -1.401 1.00 95.88 97 TYR A O 1
ATOM 759 N N . ARG A 1 98 ? -4.022 -2.879 -2.308 1.00 96.06 98 ARG A N 1
ATOM 760 C CA . ARG A 1 98 ? -5.170 -3.723 -1.948 1.00 96.06 98 ARG A CA 1
ATOM 761 C C . ARG A 1 98 ? -5.299 -3.894 -0.441 1.00 96.06 98 ARG A C 1
ATOM 763 O O . ARG A 1 98 ? -6.401 -3.753 0.072 1.00 96.06 98 ARG A O 1
ATOM 770 N N . GLN A 1 99 ? -4.188 -4.113 0.263 1.00 96.88 99 GLN A N 1
ATOM 771 C CA . GLN A 1 99 ? -4.179 -4.160 1.730 1.00 96.88 99 GLN A CA 1
ATOM 772 C C . GLN A 1 99 ? -4.691 -2.852 2.339 1.00 96.88 99 GLN A C 1
ATOM 774 O O . GLN A 1 99 ? -5.476 -2.890 3.282 1.00 96.88 99 GLN A O 1
ATOM 779 N N . PHE A 1 100 ? -4.301 -1.708 1.772 1.00 95.81 100 PHE A N 1
ATOM 780 C CA . PHE A 1 100 ? -4.809 -0.399 2.180 1.00 95.81 100 PHE A CA 1
ATOM 781 C C . PHE A 1 100 ? -6.332 -0.311 2.018 1.00 95.81 100 PHE A C 1
ATOM 783 O O . PHE A 1 100 ? -7.029 -0.065 2.997 1.00 95.81 100 PHE A O 1
ATOM 790 N N . LYS A 1 101 ? -6.866 -0.631 0.831 1.00 95.06 101 LYS A N 1
ATOM 791 C CA . LYS A 1 101 ? -8.320 -0.637 0.582 1.00 95.06 101 LYS A CA 1
ATOM 792 C C . LYS A 1 101 ? -9.079 -1.603 1.489 1.00 95.06 101 LYS A C 1
ATOM 794 O O . LYS A 1 101 ? -10.221 -1.345 1.860 1.00 95.06 101 LYS A O 1
ATOM 799 N N . ASP A 1 102 ? -8.490 -2.750 1.801 1.00 96.69 102 ASP A N 1
ATOM 800 C CA . ASP A 1 102 ? -9.095 -3.733 2.699 1.00 96.69 102 ASP A CA 1
ATOM 801 C C . ASP A 1 102 ? -9.151 -3.202 4.136 1.00 96.69 102 ASP A C 1
ATOM 803 O O . ASP A 1 102 ? -10.191 -3.318 4.786 1.00 96.69 102 ASP A O 1
ATOM 807 N N . CYS A 1 103 ? -8.074 -2.563 4.595 1.00 96.19 103 CYS A N 1
ATOM 808 C CA . CYS A 1 103 ? -7.995 -1.914 5.899 1.00 96.19 103 CYS A CA 1
ATOM 809 C C . CYS A 1 103 ? -8.975 -0.731 6.006 1.00 96.19 103 CYS A C 1
ATOM 811 O O . CYS A 1 103 ? -9.666 -0.605 7.014 1.00 96.19 103 CYS A O 1
ATOM 813 N N . GLU A 1 104 ? -9.139 0.070 4.944 1.00 94.44 104 GLU A N 1
ATOM 814 C CA . GLU A 1 104 ? -10.158 1.130 4.891 1.00 94.44 104 GLU A CA 1
ATOM 815 C C . GLU A 1 104 ? -11.570 0.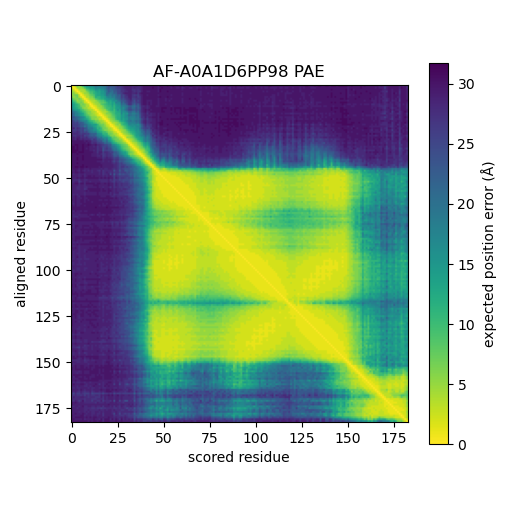558 5.060 1.00 94.44 104 GLU A C 1
ATOM 817 O O . GLU A 1 104 ? -12.335 1.040 5.896 1.00 94.44 104 GLU A O 1
ATOM 822 N N . ARG A 1 105 ? -11.908 -0.519 4.333 1.00 96.12 105 ARG A N 1
ATOM 823 C CA . ARG A 1 105 ? -13.220 -1.178 4.469 1.00 96.12 105 ARG A CA 1
ATOM 824 C C . ARG A 1 105 ? -13.444 -1.742 5.869 1.00 96.12 105 ARG A C 1
ATOM 826 O O . ARG A 1 105 ? -14.555 -1.655 6.386 1.00 96.12 105 ARG A O 1
ATOM 833 N N . GLN A 1 106 ? -12.416 -2.334 6.478 1.00 96.44 106 GLN A N 1
ATOM 834 C CA . GLN A 1 106 ? -12.492 -2.823 7.857 1.00 96.44 106 GLN A CA 1
ATOM 835 C C . GLN A 1 106 ? -12.741 -1.674 8.829 1.00 96.44 106 GLN A C 1
ATOM 837 O O . GLN A 1 106 ? -13.622 -1.770 9.673 1.00 96.44 106 GLN A O 1
ATOM 842 N N . LEU A 1 107 ? -12.032 -0.560 8.669 1.00 95.31 107 LEU A N 1
ATOM 843 C CA . LEU A 1 107 ? -12.189 0.614 9.515 1.00 95.31 107 LEU A CA 1
ATOM 844 C C . 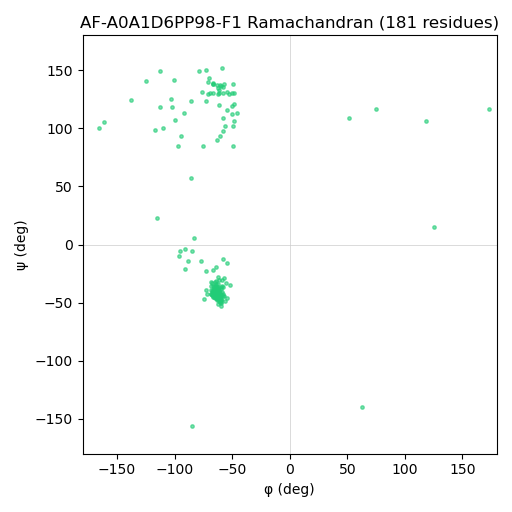LEU A 1 107 ? -13.591 1.228 9.388 1.00 95.31 107 LEU A C 1
ATOM 846 O O . LEU A 1 107 ? -14.188 1.612 10.394 1.00 95.31 107 LEU A O 1
ATOM 850 N N . GLU A 1 108 ? -14.155 1.284 8.181 1.00 94.62 108 GLU A N 1
ATOM 851 C CA . GLU A 1 108 ? -15.548 1.695 7.972 1.00 94.62 108 GLU A CA 1
ATOM 852 C C . GLU A 1 108 ? -16.547 0.738 8.631 1.00 94.62 108 GLU A C 1
ATOM 854 O O . GLU A 1 108 ? -17.482 1.193 9.295 1.00 94.62 108 GLU A O 1
ATOM 859 N N . ALA A 1 109 ? -16.336 -0.574 8.497 1.00 95.38 109 ALA A N 1
ATOM 860 C CA . ALA A 1 109 ? -17.174 -1.581 9.139 1.00 95.38 109 ALA A CA 1
ATOM 861 C C . ALA A 1 109 ? -17.112 -1.473 10.673 1.00 95.38 109 ALA A C 1
ATOM 863 O O . ALA A 1 109 ? -18.149 -1.453 11.331 1.00 95.38 109 ALA A O 1
ATOM 864 N N . THR A 1 110 ? -15.921 -1.306 11.249 1.00 95.19 110 THR A N 1
ATOM 865 C CA . THR A 1 110 ? -15.726 -1.136 12.695 1.00 95.19 110 THR A CA 1
ATOM 866 C C . THR A 1 110 ? -16.373 0.156 13.209 1.00 95.19 110 THR A C 1
ATOM 868 O O . THR A 1 110 ? -17.000 0.151 14.266 1.00 95.19 110 THR A O 1
ATOM 871 N N . LYS A 1 111 ? -16.334 1.253 12.437 1.00 93.81 111 LYS A N 1
ATOM 872 C CA . LYS A 1 111 ? -17.081 2.488 12.756 1.00 93.81 111 LYS A CA 1
ATOM 873 C C . LYS A 1 111 ? -18.597 2.298 12.710 1.00 93.81 111 LYS A C 1
ATOM 875 O O . LYS A 1 111 ? -19.322 2.991 13.421 1.00 93.81 111 LYS A O 1
ATOM 880 N N . ALA A 1 112 ? -19.101 1.421 11.843 1.00 94.31 112 ALA A N 1
ATOM 881 C CA . ALA A 1 112 ? -20.520 1.075 11.836 1.00 94.31 112 ALA A CA 1
ATOM 882 C C . ALA A 1 112 ? -20.890 0.279 13.097 1.00 94.31 112 ALA A C 1
ATOM 884 O O . ALA A 1 112 ? -21.875 0.618 13.750 1.00 94.31 112 ALA A O 1
ATOM 885 N N . LEU A 1 113 ? -20.047 -0.681 13.497 1.00 93.19 113 LEU A N 1
ATOM 886 C CA . LEU A 1 113 ? -20.221 -1.437 14.741 1.00 93.19 113 LEU A CA 1
ATOM 887 C C . LEU A 1 113 ? -20.214 -0.533 15.981 1.00 93.19 113 LEU A C 1
ATOM 889 O O . LEU A 1 113 ? -21.012 -0.758 16.886 1.00 93.19 113 LEU A O 1
ATOM 893 N N . GLU A 1 114 ? -19.377 0.508 16.023 1.00 93.06 114 GLU A N 1
ATOM 894 C CA . GLU A 1 114 ? -19.376 1.495 17.118 1.00 93.06 114 GLU A CA 1
ATOM 895 C C . GLU A 1 114 ? -20.771 2.107 17.328 1.00 93.06 114 GLU A C 1
ATOM 897 O O . GLU A 1 114 ? -21.274 2.149 18.449 1.00 93.06 114 GLU A O 1
ATOM 902 N N . LYS A 1 115 ? -21.430 2.508 16.233 1.00 92.00 115 LYS A N 1
ATOM 903 C CA . LYS A 1 115 ? -22.774 3.113 16.254 1.00 92.00 115 LYS A CA 1
ATOM 904 C C . LYS A 1 115 ? -23.861 2.129 16.676 1.00 92.00 115 LYS A C 1
ATOM 906 O O . LYS A 1 115 ? -24.848 2.519 17.290 1.00 92.00 115 LYS A O 1
ATOM 911 N N . GLU A 1 116 ? -23.705 0.855 16.329 1.00 94.06 116 GLU A N 1
ATOM 912 C CA . GLU A 1 116 ? -24.651 -0.200 16.710 1.00 94.06 116 GLU A CA 1
ATOM 913 C C . GLU A 1 116 ? -24.550 -0.565 18.200 1.00 94.06 116 GLU A C 1
ATOM 915 O O . GLU A 1 116 ? -25.524 -1.044 18.778 1.00 94.06 116 GLU A O 1
ATOM 920 N N . ASN A 1 117 ? -23.401 -0.297 18.833 1.00 93.31 117 ASN A N 1
ATOM 921 C CA . ASN A 1 117 ? -23.086 -0.718 20.200 1.00 93.31 117 ASN A CA 1
ATOM 922 C C . ASN A 1 117 ? -22.904 0.457 21.182 1.00 93.31 117 ASN A C 1
ATOM 924 O O . ASN A 1 117 ? -22.317 0.282 22.246 1.00 93.31 117 ASN A O 1
ATOM 928 N N . GLU A 1 118 ? -23.463 1.640 20.889 1.00 88.19 118 GLU A N 1
ATOM 929 C CA . GLU A 1 118 ? -23.366 2.854 21.731 1.00 88.19 118 GLU A CA 1
ATOM 930 C C . GLU A 1 118 ? -23.831 2.663 23.197 1.00 88.19 118 GLU A C 1
ATOM 932 O O . GLU A 1 118 ? -23.538 3.493 24.060 1.00 88.19 118 GLU A O 1
ATOM 937 N N . GLY A 1 119 ? -24.565 1.584 23.492 1.00 90.06 119 GLY A N 1
ATOM 938 C CA . GLY A 1 119 ? -25.077 1.251 24.824 1.00 90.06 119 GLY A CA 1
ATOM 939 C C . GLY A 1 119 ? -24.220 0.292 25.659 1.00 90.06 119 GLY A C 1
ATOM 940 O O . GLY A 1 119 ? -24.571 0.072 26.818 1.00 90.06 119 GLY A O 1
ATOM 941 N N . ASP A 1 120 ? -23.141 -0.275 25.112 1.00 94.12 120 ASP A N 1
ATOM 942 C CA . ASP A 1 120 ? -22.285 -1.257 25.795 1.00 94.12 120 ASP A CA 1
ATOM 943 C C . ASP A 1 120 ? -20.850 -0.709 25.963 1.00 94.12 120 ASP A C 1
ATOM 945 O O . ASP A 1 120 ? -20.057 -0.743 25.019 1.00 94.12 120 ASP A O 1
ATOM 949 N N . PRO A 1 121 ? -20.497 -0.173 27.149 1.00 92.56 121 PRO A N 1
ATOM 950 C CA . PRO A 1 121 ? -19.188 0.433 27.392 1.00 92.56 121 PRO A CA 1
ATOM 951 C C . PRO A 1 121 ? -17.999 -0.510 27.177 1.00 92.56 121 PRO A C 1
ATOM 953 O O . PRO A 1 121 ? -16.965 -0.057 26.686 1.00 92.56 121 PRO A O 1
ATOM 956 N N . ASP A 1 122 ? -18.145 -1.793 27.514 1.00 92.81 122 ASP A N 1
ATOM 957 C CA . ASP A 1 122 ? -17.064 -2.775 27.392 1.00 92.81 122 ASP A CA 1
ATOM 958 C C . ASP A 1 122 ? -16.825 -3.101 25.907 1.00 92.81 122 ASP A C 1
ATOM 960 O O . ASP A 1 122 ? -15.683 -3.181 25.445 1.00 92.81 122 ASP A O 1
ATOM 964 N N . MET A 1 123 ? -17.906 -3.208 25.123 1.00 92.44 123 MET A N 1
ATOM 965 C CA . MET A 1 123 ? -17.818 -3.370 23.668 1.00 92.44 123 MET A CA 1
ATOM 966 C C . MET A 1 123 ? -17.185 -2.141 22.998 1.00 92.44 123 MET A C 1
ATOM 968 O O . MET A 1 123 ? -16.345 -2.286 22.109 1.00 92.44 123 MET A O 1
ATOM 972 N N . LEU A 1 124 ? -17.548 -0.930 23.432 1.00 94.06 124 LEU A N 1
ATOM 973 C CA . LEU A 1 124 ? -17.005 0.314 22.880 1.00 94.06 124 LEU A CA 1
ATOM 974 C C . LEU A 1 124 ? -15.500 0.473 23.132 1.00 94.06 124 LEU A C 1
ATOM 976 O O . LEU A 1 124 ? -14.798 0.985 22.263 1.00 94.06 124 LEU A O 1
ATOM 980 N N . GLU A 1 125 ? -14.980 0.022 24.277 1.00 94.81 125 GLU A N 1
ATOM 981 C CA . GLU A 1 125 ? -13.535 0.042 24.553 1.00 94.81 125 GLU A CA 1
ATOM 982 C C . GLU A 1 125 ? -12.757 -0.885 23.602 1.00 94.81 125 GLU A C 1
ATOM 984 O O . GLU A 1 125 ? -11.709 -0.507 23.062 1.00 94.81 125 GLU A O 1
ATOM 989 N N . MET A 1 126 ? -13.304 -2.074 23.332 1.00 93.31 126 MET A N 1
ATOM 990 C CA . MET A 1 126 ? -12.738 -3.005 22.354 1.00 93.31 126 MET A CA 1
ATOM 991 C C . MET A 1 126 ? -12.756 -2.414 20.938 1.00 93.31 126 MET A C 1
ATOM 993 O O . MET A 1 126 ? -11.741 -2.443 20.242 1.00 93.31 126 MET A O 1
ATOM 997 N N . ILE A 1 127 ? -13.883 -1.826 20.527 1.00 94.44 127 ILE A N 1
ATOM 998 C CA . ILE A 1 127 ? -14.038 -1.180 19.216 1.00 94.44 127 ILE A CA 1
ATOM 999 C C . ILE A 1 127 ? -13.070 -0.001 19.064 1.00 94.44 127 ILE A C 1
ATOM 1001 O O . ILE A 1 127 ? -12.435 0.137 18.021 1.00 94.44 127 ILE A O 1
ATOM 1005 N N . ALA A 1 128 ? -12.908 0.829 20.097 1.00 94.25 128 ALA A N 1
ATOM 1006 C CA . ALA A 1 128 ? -11.983 1.960 20.064 1.00 94.25 128 ALA A CA 1
ATOM 1007 C C . ALA A 1 128 ? -10.527 1.509 19.863 1.00 94.25 128 ALA A C 1
ATOM 1009 O O . ALA A 1 128 ? -9.794 2.127 19.090 1.00 94.25 128 ALA A O 1
ATOM 1010 N N . SER A 1 129 ? -10.134 0.409 20.512 1.00 94.94 129 SER A N 1
ATOM 1011 C CA . SER A 1 129 ? -8.803 -0.189 20.357 1.00 94.94 129 SER A CA 1
ATOM 1012 C C . SER A 1 129 ? -8.578 -0.714 18.934 1.00 94.94 129 SER A C 1
ATOM 1014 O O . SER A 1 129 ? -7.520 -0.491 18.347 1.00 94.94 129 SER A O 1
ATOM 1016 N N . GLU A 1 130 ? -9.591 -1.357 18.348 1.00 95.25 130 GLU A N 1
ATOM 1017 C CA . GLU A 1 130 ? -9.549 -1.844 16.963 1.00 95.25 130 GLU A CA 1
ATOM 1018 C C . GLU A 1 130 ? -9.458 -0.687 15.954 1.00 95.25 130 GLU A C 1
ATOM 1020 O O . GLU A 1 130 ? -8.663 -0.727 15.015 1.00 95.25 130 GLU A O 1
ATOM 1025 N N . LEU A 1 131 ? -10.229 0.388 16.161 1.00 95.56 131 LEU A N 1
ATOM 1026 C CA . LEU A 1 131 ? -10.166 1.588 15.323 1.00 95.56 131 LEU A CA 1
ATOM 1027 C C . LEU A 1 131 ? -8.786 2.248 15.368 1.00 95.56 131 LEU A C 1
ATOM 1029 O O . LEU A 1 131 ? -8.303 2.715 14.335 1.00 95.56 131 LEU A O 1
ATOM 1033 N N . GLU A 1 132 ? -8.149 2.291 16.539 1.00 95.44 132 GLU A N 1
ATOM 1034 C CA . GLU A 1 132 ? -6.787 2.806 16.685 1.00 95.44 132 GLU A CA 1
ATOM 1035 C C . GLU A 1 132 ? -5.776 1.932 15.931 1.00 95.44 132 GLU A C 1
ATOM 1037 O O . GLU A 1 132 ? -4.971 2.459 15.159 1.00 95.44 132 GLU A O 1
ATOM 1042 N N . ALA A 1 133 ? -5.859 0.607 16.078 1.00 95.44 133 ALA A N 1
ATOM 1043 C CA . ALA A 1 133 ? -4.991 -0.332 15.371 1.00 95.44 133 ALA A CA 1
ATOM 1044 C C . ALA A 1 133 ? -5.119 -0.200 13.843 1.00 95.44 133 ALA A C 1
ATOM 1046 O O . ALA A 1 133 ? -4.112 -0.030 13.153 1.00 95.44 133 ALA A O 1
ATOM 1047 N N . LEU A 1 134 ? -6.349 -0.189 13.320 1.00 95.69 134 LEU A N 1
ATOM 1048 C CA . LEU A 1 134 ? -6.617 -0.031 11.888 1.00 95.69 134 LEU A CA 1
ATOM 1049 C C . LEU A 1 134 ? -6.156 1.336 11.363 1.00 95.69 134 LEU A C 1
ATOM 1051 O O . LEU A 1 134 ? -5.603 1.423 10.269 1.00 95.69 134 LEU A O 1
ATOM 1055 N N . SER A 1 135 ? -6.326 2.405 12.146 1.00 93.38 135 SER A N 1
ATOM 1056 C CA . SER A 1 135 ? -5.862 3.746 11.757 1.00 93.38 135 SER A CA 1
ATOM 1057 C C . SER A 1 135 ? -4.336 3.813 11.654 1.00 93.38 135 SER A C 1
ATOM 1059 O O . SER A 1 135 ? -3.807 4.387 10.702 1.00 93.38 135 SER A O 1
ATOM 1061 N N . ASN A 1 136 ? -3.622 3.199 12.601 1.00 94.69 136 ASN A N 1
ATOM 1062 C CA . ASN A 1 136 ? -2.161 3.116 12.563 1.00 94.69 136 ASN A CA 1
ATOM 1063 C C . ASN A 1 136 ? -1.688 2.284 11.365 1.00 94.69 136 ASN A C 1
ATOM 1065 O O . ASN A 1 136 ? -0.785 2.697 10.641 1.00 94.69 136 ASN A O 1
ATOM 1069 N N . GLN A 1 137 ? -2.351 1.156 11.104 1.00 95.12 137 GLN A N 1
ATOM 1070 C CA . GLN A 1 137 ? -2.036 0.300 9.968 1.00 95.12 137 GLN A CA 1
ATOM 1071 C C . GLN A 1 137 ? -2.269 1.013 8.623 1.00 95.12 137 GLN A C 1
ATOM 1073 O O . GLN A 1 137 ? -1.460 0.864 7.707 1.00 95.12 137 GLN A O 1
ATOM 1078 N N . LEU A 1 138 ? -3.321 1.832 8.497 1.00 94.19 138 LEU A N 1
ATOM 1079 C CA . LEU A 1 138 ? -3.527 2.672 7.312 1.00 94.19 138 LEU A CA 1
ATOM 1080 C C . LEU A 1 138 ? -2.392 3.673 7.109 1.00 94.19 138 LEU A C 1
ATOM 1082 O O . LEU A 1 138 ? -1.907 3.802 5.987 1.00 94.19 138 LEU A O 1
ATOM 1086 N N . ALA A 1 139 ? -1.952 4.353 8.170 1.00 92.06 139 ALA A N 1
ATOM 1087 C CA . ALA A 1 139 ? -0.843 5.302 8.088 1.00 92.06 139 ALA A CA 1
ATOM 1088 C C . ALA A 1 139 ? 0.466 4.620 7.648 1.00 92.06 139 ALA A C 1
ATOM 1090 O O . ALA A 1 139 ? 1.177 5.135 6.785 1.00 92.06 139 ALA A O 1
ATOM 1091 N N . GLU A 1 140 ? 0.764 3.433 8.180 1.00 94.38 140 GLU A N 1
ATOM 1092 C CA . GLU A 1 140 ? 1.932 2.643 7.769 1.00 94.38 140 GLU A CA 1
ATOM 1093 C C . GLU A 1 140 ? 1.854 2.206 6.300 1.00 94.38 140 GLU A C 1
ATOM 1095 O O . GLU A 1 140 ? 2.841 2.291 5.563 1.00 94.38 140 GLU A O 1
ATOM 1100 N N . LEU A 1 141 ? 0.678 1.752 5.855 1.00 94.50 141 LEU A N 1
ATOM 1101 C CA . LEU A 1 141 ? 0.447 1.364 4.464 1.00 94.50 141 LEU A CA 1
ATOM 1102 C C . LEU A 1 141 ? 0.560 2.566 3.523 1.00 94.50 141 LEU A C 1
ATOM 1104 O O . LEU A 1 141 ? 1.153 2.436 2.453 1.00 94.50 141 LEU A O 1
ATOM 1108 N N . GLU A 1 142 ? 0.048 3.733 3.917 1.00 92.38 142 GLU A N 1
ATOM 1109 C CA . GLU A 1 142 ? 0.162 4.972 3.148 1.00 92.38 142 GLU A CA 1
ATOM 1110 C C . GLU A 1 142 ? 1.627 5.368 2.931 1.00 92.38 142 GLU A C 1
ATOM 1112 O O . GLU A 1 142 ? 2.046 5.584 1.791 1.00 92.38 142 GLU A O 1
ATOM 1117 N N . GLU A 1 143 ? 2.427 5.402 3.998 1.00 91.62 143 GLU A N 1
ATOM 1118 C CA . GLU A 1 143 ? 3.857 5.706 3.903 1.00 91.62 143 GLU A CA 1
ATOM 1119 C C . GLU A 1 143 ? 4.587 4.682 3.033 1.00 91.62 143 GLU A C 1
ATOM 1121 O O . GLU A 1 143 ? 5.327 5.045 2.115 1.00 91.62 143 GLU A O 1
ATOM 1126 N N . LYS A 1 144 ? 4.313 3.390 3.231 1.00 92.62 144 LYS A N 1
ATOM 1127 C CA . LYS A 1 144 ? 4.892 2.328 2.406 1.00 92.62 144 LYS A CA 1
ATOM 1128 C C . LYS A 1 144 ? 4.565 2.512 0.922 1.00 92.62 144 LYS A C 1
ATOM 1130 O O . LYS A 1 144 ? 5.448 2.344 0.083 1.00 92.62 144 LYS A O 1
ATOM 1135 N N . MET A 1 145 ? 3.332 2.881 0.577 1.00 91.12 145 MET A N 1
ATOM 1136 C CA . MET A 1 145 ? 2.945 3.151 -0.812 1.00 91.12 145 MET A CA 1
ATOM 1137 C C . MET A 1 145 ? 3.667 4.370 -1.390 1.00 91.12 145 MET A C 1
ATOM 1139 O O . MET A 1 145 ? 4.093 4.314 -2.543 1.00 91.12 145 MET A O 1
ATOM 1143 N N . LYS A 1 146 ? 3.856 5.445 -0.610 1.00 89.12 146 LYS A N 1
ATOM 1144 C CA . LYS A 1 146 ? 4.643 6.612 -1.049 1.00 89.12 146 LYS A CA 1
ATOM 1145 C C . LYS A 1 146 ? 6.062 6.207 -1.434 1.00 89.12 146 LYS A C 1
ATOM 1147 O O . LYS A 1 146 ? 6.523 6.611 -2.498 1.00 89.12 146 LYS A O 1
ATOM 1152 N N . PHE A 1 147 ? 6.713 5.369 -0.626 1.00 88.62 147 PHE A N 1
ATOM 1153 C CA . PHE A 1 147 ? 8.045 4.843 -0.936 1.00 88.62 147 PHE A CA 1
ATOM 1154 C C . PHE A 1 147 ? 8.056 3.966 -2.191 1.00 88.62 147 PHE A C 1
ATOM 1156 O O . PHE A 1 147 ? 8.920 4.139 -3.043 1.00 88.62 147 PHE A O 1
ATOM 1163 N N . LEU A 1 148 ? 7.091 3.055 -2.340 1.00 88.19 148 LEU A N 1
ATOM 1164 C CA . LEU A 1 148 ? 7.032 2.149 -3.494 1.00 88.19 148 LEU A CA 1
ATOM 1165 C C . LEU A 1 148 ? 6.763 2.862 -4.828 1.00 88.19 148 LEU A C 1
ATOM 1167 O O . LEU A 1 148 ? 7.067 2.316 -5.884 1.00 88.19 148 LEU A O 1
ATOM 1171 N N . LEU A 1 149 ? 6.184 4.064 -4.797 1.00 84.81 149 LEU A N 1
ATOM 1172 C CA . LEU A 1 149 ? 5.956 4.883 -5.989 1.00 84.81 149 LEU A CA 1
ATOM 1173 C C . LEU A 1 149 ? 7.159 5.743 -6.384 1.00 84.81 149 LEU A C 1
ATOM 1175 O O . LEU A 1 149 ? 7.102 6.421 -7.416 1.00 84.81 149 LEU A O 1
ATOM 1179 N N . LEU A 1 150 ? 8.223 5.759 -5.578 1.00 83.31 150 LEU A N 1
ATOM 1180 C CA . LEU A 1 150 ? 9.452 6.431 -5.962 1.00 83.31 150 LEU A CA 1
ATOM 1181 C C . LEU A 1 150 ? 10.123 5.626 -7.082 1.00 83.31 150 LEU A C 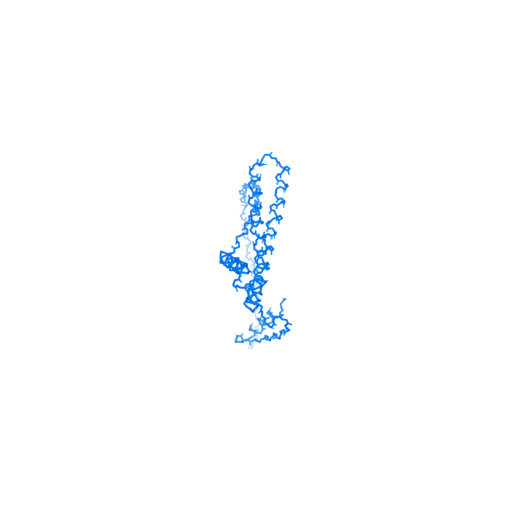1
ATOM 1183 O O . LEU A 1 150 ? 10.288 4.411 -6.950 1.00 83.31 150 LEU A O 1
ATOM 1187 N N . PRO A 1 151 ? 10.506 6.272 -8.196 1.00 74.44 151 PRO A N 1
ATOM 1188 C CA . PRO A 1 151 ? 11.334 5.605 -9.185 1.00 74.44 151 PRO A CA 1
ATOM 1189 C C . PRO A 1 151 ? 12.641 5.182 -8.511 1.00 74.44 151 PRO A C 1
ATOM 1191 O O . PRO A 1 151 ? 13.225 5.966 -7.767 1.00 74.44 151 PRO A O 1
ATOM 1194 N N . SER A 1 152 ? 13.101 3.959 -8.769 1.00 66.81 152 SER A N 1
ATOM 1195 C C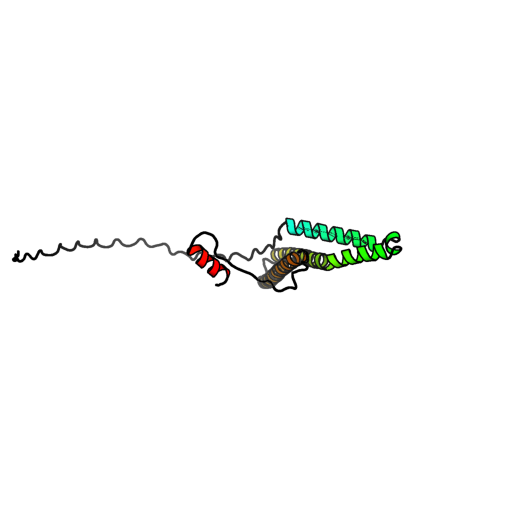A . SER A 1 152 ? 14.402 3.517 -8.267 1.00 66.81 152 SER A CA 1
ATOM 1196 C C . SER A 1 152 ? 15.505 4.402 -8.852 1.00 66.81 152 SER A C 1
ATOM 1198 O O . SER A 1 152 ? 15.662 4.447 -10.076 1.00 66.81 152 SER A O 1
ATOM 1200 N N . ASP A 1 153 ? 16.272 5.094 -8.004 1.00 74.19 153 ASP A N 1
ATOM 1201 C CA . ASP A 1 153 ? 17.435 5.855 -8.454 1.00 74.19 153 ASP A CA 1
ATOM 1202 C C . ASP A 1 153 ? 18.650 4.909 -8.507 1.00 74.19 153 ASP A C 1
ATOM 1204 O O . ASP A 1 153 ? 19.011 4.294 -7.499 1.00 74.19 153 ASP A O 1
ATOM 1208 N N . PRO A 1 154 ? 19.335 4.765 -9.657 1.00 72.62 154 PRO A N 1
ATOM 1209 C CA . PRO A 1 154 ? 20.567 3.974 -9.747 1.00 72.62 154 PRO A CA 1
ATOM 1210 C C . PRO A 1 154 ? 21.693 4.448 -8.803 1.00 72.62 154 PRO A C 1
ATOM 1212 O O . PRO A 1 154 ? 22.706 3.752 -8.656 1.00 72.62 154 PRO A O 1
ATOM 1215 N N . LEU A 1 155 ? 21.565 5.630 -8.197 1.00 78.12 155 LEU A N 1
ATOM 1216 C CA . LEU A 1 155 ? 22.492 6.200 -7.225 1.00 78.12 155 LEU A CA 1
ATOM 1217 C C . LEU A 1 155 ? 22.080 5.963 -5.761 1.00 78.12 155 LEU A C 1
ATOM 1219 O O . LEU A 1 155 ? 22.932 6.173 -4.898 1.00 78.12 155 LEU A O 1
ATOM 1223 N N . ASP A 1 156 ? 20.868 5.464 -5.473 1.00 78.25 156 ASP A N 1
ATOM 1224 C CA . ASP A 1 156 ? 20.356 5.267 -4.098 1.00 78.25 156 ASP A CA 1
ATOM 1225 C C . ASP A 1 156 ? 21.259 4.365 -3.241 1.00 78.25 156 ASP A C 1
ATOM 1227 O O . ASP A 1 156 ? 21.346 4.509 -2.024 1.00 78.25 156 ASP A O 1
ATOM 1231 N N . SER A 1 157 ? 21.983 3.433 -3.866 1.00 72.81 157 SER A N 1
ATOM 1232 C CA . SER A 1 157 ? 22.876 2.506 -3.166 1.00 72.81 157 SER A CA 1
ATOM 1233 C C . SER A 1 157 ? 24.268 3.082 -2.862 1.00 72.81 157 SER A C 1
ATOM 1235 O O . SER A 1 157 ? 25.162 2.329 -2.465 1.00 72.81 157 SER A O 1
ATOM 1237 N N . ARG A 1 158 ? 24.522 4.367 -3.140 1.00 83.31 158 ARG A N 1
ATOM 1238 C CA . ARG A 1 158 ? 25.857 4.981 -3.045 1.00 83.31 158 ARG A CA 1
ATOM 1239 C C . ARG A 1 158 ? 25.921 6.005 -1.915 1.00 83.31 158 ARG A C 1
ATOM 1241 O O . ARG A 1 158 ? 24.958 6.698 -1.619 1.00 83.31 158 ARG A O 1
ATOM 1248 N N . ASN A 1 159 ? 27.105 6.147 -1.321 1.00 85.75 159 ASN A N 1
ATOM 1249 C CA . ASN A 1 159 ? 27.366 7.227 -0.371 1.00 85.75 159 ASN A CA 1
ATOM 1250 C C . ASN A 1 159 ? 27.325 8.582 -1.089 1.00 85.75 159 ASN A C 1
ATOM 1252 O O . ASN A 1 159 ? 27.903 8.726 -2.169 1.00 85.75 159 ASN A O 1
ATOM 1256 N N . ILE A 1 160 ? 26.710 9.580 -0.455 1.00 86.31 160 ILE A N 1
ATOM 1257 C CA . ILE A 1 160 ? 26.706 10.964 -0.935 1.00 86.31 160 ILE A CA 1
ATOM 1258 C C . ILE A 1 16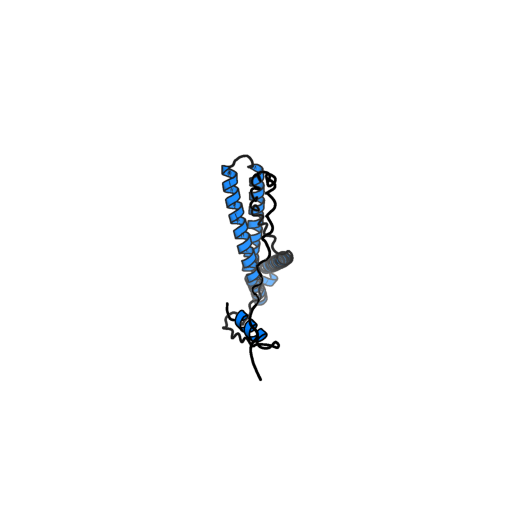0 ? 27.741 11.801 -0.177 1.00 86.31 160 ILE A C 1
ATOM 1260 O O . ILE A 1 160 ? 27.923 11.644 1.030 1.00 86.31 160 ILE A O 1
ATOM 1264 N N . LEU A 1 161 ? 28.417 12.705 -0.889 1.00 90.31 161 LEU A N 1
ATOM 1265 C CA . LEU A 1 161 ? 29.230 13.762 -0.291 1.00 90.31 161 LEU A CA 1
ATOM 1266 C C . LEU A 1 161 ? 28.404 15.048 -0.299 1.00 90.31 161 LEU A C 1
ATOM 1268 O O . LEU A 1 161 ? 28.196 15.642 -1.355 1.00 90.31 161 LEU A O 1
ATOM 1272 N N . LEU A 1 162 ? 27.928 15.460 0.873 1.00 88.19 162 LEU A N 1
ATOM 1273 C CA . LEU A 1 162 ? 27.210 16.717 1.041 1.00 88.19 162 LEU A CA 1
ATOM 1274 C C . LEU A 1 162 ? 28.207 17.817 1.420 1.00 88.19 162 LEU A C 1
ATOM 1276 O O . LEU A 1 162 ? 28.790 17.785 2.502 1.00 88.19 162 LEU A O 1
ATOM 1280 N N . GLU A 1 163 ? 28.403 18.790 0.533 1.00 90.75 163 GLU A N 1
ATOM 1281 C CA . GLU A 1 163 ? 29.200 19.982 0.818 1.00 90.75 163 GLU A CA 1
ATOM 1282 C C . GLU A 1 163 ? 28.277 21.172 1.096 1.00 90.75 163 GLU A C 1
ATOM 1284 O O . GLU A 1 163 ? 27.518 21.595 0.224 1.00 90.75 163 GLU A O 1
ATOM 1289 N N . VAL A 1 164 ? 28.362 21.737 2.302 1.00 89.12 164 VAL A N 1
ATOM 1290 C CA . VAL A 1 164 ? 27.625 22.949 2.682 1.00 89.12 164 VAL A CA 1
ATOM 1291 C C . VAL A 1 164 ? 28.585 24.137 2.674 1.00 89.12 164 VAL A C 1
ATOM 1293 O O . VAL A 1 164 ? 29.630 24.108 3.321 1.00 89.12 164 VAL A O 1
ATOM 1296 N N . ARG A 1 165 ? 28.237 25.193 1.929 1.00 90.12 165 ARG A N 1
ATOM 1297 C CA . ARG A 1 165 ? 29.019 26.435 1.816 1.00 90.12 165 ARG A CA 1
ATOM 1298 C C . ARG A 1 165 ? 28.156 27.636 2.185 1.00 90.12 165 ARG A C 1
ATOM 1300 O O . ARG A 1 165 ? 26.994 27.698 1.790 1.00 90.12 165 ARG A O 1
ATOM 1307 N N . ALA A 1 166 ? 28.735 28.609 2.886 1.00 91.56 166 ALA A N 1
ATOM 1308 C CA . ALA A 1 166 ? 28.069 29.883 3.143 1.00 91.56 166 ALA A CA 1
ATOM 1309 C C . ALA A 1 166 ? 27.876 30.662 1.828 1.00 91.56 166 ALA A C 1
ATOM 1311 O O . ALA A 1 166 ? 28.808 30.803 1.032 1.00 91.56 166 ALA A O 1
ATOM 1312 N N . GLY A 1 167 ? 26.650 31.137 1.598 1.00 87.38 167 GLY A N 1
ATOM 1313 C CA . GLY A 1 167 ? 26.293 31.985 0.460 1.00 87.38 167 GLY A CA 1
ATOM 1314 C C . GLY A 1 167 ? 26.559 33.473 0.721 1.00 87.38 167 GLY A C 1
ATOM 1315 O O . GLY A 1 167 ? 27.373 33.848 1.561 1.00 87.38 167 GLY A O 1
ATOM 1316 N N . ALA A 1 168 ? 25.848 34.348 0.007 1.00 87.69 168 ALA A N 1
ATOM 1317 C CA . ALA A 1 168 ? 25.847 35.779 0.312 1.00 87.69 168 ALA A CA 1
ATOM 1318 C C . ALA A 1 168 ? 25.103 36.052 1.633 1.00 87.69 168 ALA A C 1
ATOM 1320 O O . ALA A 1 168 ? 24.084 35.420 1.900 1.00 87.69 168 ALA A O 1
ATOM 1321 N N . GLY A 1 169 ? 25.585 37.012 2.428 1.00 84.06 169 GLY A N 1
ATOM 1322 C CA . GLY A 1 169 ? 24.992 37.340 3.733 1.00 84.06 169 GLY A CA 1
ATOM 1323 C C . GLY A 1 169 ? 25.956 37.302 4.919 1.00 84.06 169 GLY A C 1
ATOM 1324 O O . GLY A 1 169 ? 25.485 37.276 6.041 1.00 84.06 169 GLY A O 1
ATOM 1325 N N . GLY A 1 170 ? 27.276 37.294 4.690 1.00 85.62 170 GLY A N 1
ATOM 1326 C CA . GLY A 1 170 ? 28.268 37.513 5.749 1.00 85.62 170 GLY A CA 1
ATOM 1327 C C . GLY A 1 170 ? 28.255 36.448 6.848 1.00 85.62 170 GLY A C 1
ATOM 1328 O O . GLY A 1 170 ? 28.119 35.255 6.565 1.00 85.62 170 GLY A O 1
ATOM 1329 N N . ASP A 1 171 ? 28.414 36.888 8.095 1.00 86.19 171 ASP A N 1
ATOM 1330 C CA . ASP A 1 171 ? 28.490 36.007 9.265 1.00 86.19 171 ASP A CA 1
ATOM 1331 C C . ASP A 1 171 ? 27.175 35.239 9.480 1.00 86.19 171 ASP A C 1
ATOM 1333 O O . ASP A 1 171 ? 27.191 34.074 9.882 1.00 86.19 171 ASP A O 1
ATOM 1337 N N . GLU A 1 172 ? 26.034 35.833 9.123 1.00 90.38 172 GLU A N 1
ATOM 1338 C CA . GLU A 1 172 ? 24.720 35.199 9.206 1.00 90.38 172 GLU A CA 1
ATOM 1339 C C . GLU A 1 172 ? 24.599 33.985 8.271 1.00 90.38 172 GLU A C 1
ATOM 1341 O O . GLU A 1 172 ? 24.021 32.964 8.649 1.00 90.38 172 GLU A O 1
ATOM 1346 N N . ALA A 1 173 ? 25.190 34.051 7.072 1.00 91.06 173 ALA A N 1
ATOM 1347 C CA . ALA A 1 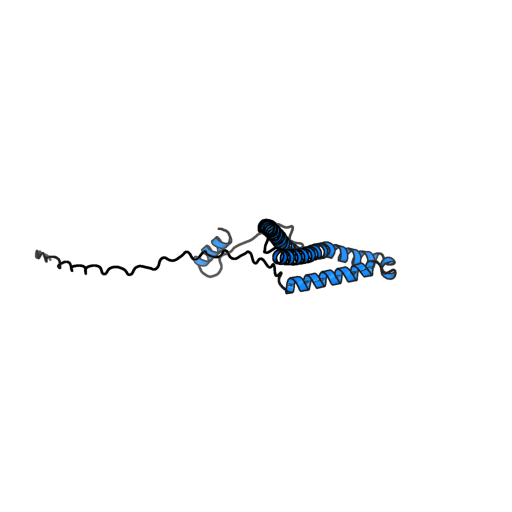173 ? 25.210 32.926 6.134 1.00 91.06 173 ALA A CA 1
ATOM 1348 C C . ALA A 1 173 ? 26.090 31.767 6.639 1.00 91.06 173 ALA A C 1
ATOM 1350 O O . ALA A 1 173 ? 25.780 30.601 6.387 1.00 91.06 173 ALA A O 1
ATOM 1351 N N . GLY A 1 174 ? 27.166 32.083 7.368 1.00 88.81 174 GLY A N 1
ATOM 1352 C CA . GLY A 1 174 ? 28.014 31.094 8.036 1.00 88.81 174 GLY A CA 1
ATOM 1353 C C . GLY A 1 174 ? 27.297 30.385 9.185 1.00 88.81 174 GLY A C 1
ATOM 1354 O O . GLY A 1 174 ? 27.369 29.161 9.284 1.00 88.81 174 GLY A O 1
ATOM 1355 N N . ILE A 1 175 ? 26.553 31.132 10.008 1.00 87.50 175 ILE A N 1
ATOM 1356 C CA . ILE A 1 175 ? 25.744 30.570 11.103 1.00 87.50 175 ILE A CA 1
ATOM 1357 C C . ILE A 1 175 ? 24.646 29.656 10.544 1.00 87.50 175 ILE A C 1
ATOM 1359 O O . ILE A 1 175 ? 24.502 28.532 11.012 1.00 87.50 175 ILE A O 1
ATOM 1363 N N . TRP A 1 176 ? 23.941 30.075 9.489 1.00 87.25 176 TRP A N 1
ATOM 1364 C CA . TRP A 1 176 ? 22.884 29.266 8.870 1.00 87.25 176 TRP A CA 1
ATOM 1365 C C . TRP A 1 176 ? 23.412 27.982 8.208 1.00 87.25 176 TRP A C 1
ATOM 1367 O O . TRP A 1 176 ? 22.794 26.923 8.304 1.00 87.25 176 TRP A O 1
ATOM 1377 N N . ALA A 1 177 ? 24.585 28.050 7.571 1.00 89.38 177 ALA A N 1
ATOM 1378 C CA . ALA A 1 177 ? 25.279 26.864 7.069 1.00 89.38 177 ALA A CA 1
ATOM 1379 C C . ALA A 1 177 ? 25.670 25.904 8.208 1.00 89.38 177 ALA A C 1
ATOM 1381 O O . ALA A 1 177 ? 25.573 24.688 8.043 1.00 89.38 177 ALA A O 1
ATOM 1382 N N . GLY A 1 178 ? 26.073 26.445 9.362 1.00 88.25 178 GLY A N 1
ATOM 1383 C CA . GLY A 1 178 ? 26.287 25.678 10.589 1.00 88.25 178 GLY A CA 1
ATOM 1384 C C . GLY A 1 178 ? 25.011 24.992 11.077 1.00 88.25 178 GLY A C 1
ATOM 1385 O O . GLY A 1 178 ? 25.037 23.791 11.323 1.00 88.25 178 GLY A O 1
ATOM 1386 N N . ASP A 1 179 ? 23.889 25.713 11.125 1.00 89.69 179 ASP A N 1
ATOM 1387 C CA . ASP A 1 179 ? 22.588 25.177 11.548 1.00 89.69 179 ASP A CA 1
ATOM 1388 C C . ASP A 1 179 ? 22.085 24.045 10.631 1.00 89.69 179 ASP A C 1
ATOM 1390 O O . ASP A 1 179 ? 21.473 23.092 11.110 1.00 89.69 179 ASP A O 1
ATOM 1394 N N . LEU A 1 180 ? 22.367 24.107 9.321 1.00 86.06 180 LEU A N 1
ATOM 1395 C CA . LEU A 1 180 ? 22.030 23.039 8.367 1.00 86.06 180 LEU A CA 1
ATOM 1396 C C . LEU A 1 180 ? 22.803 21.737 8.610 1.00 86.06 180 LEU A C 1
ATOM 1398 O O . LEU A 1 180 ? 22.275 20.655 8.356 1.00 86.06 180 LEU A O 1
ATOM 1402 N N . VAL A 1 181 ? 24.067 21.843 9.029 1.00 85.69 181 VAL A N 1
ATOM 1403 C CA . VAL A 1 181 ? 24.949 20.687 9.272 1.00 85.69 181 VAL A CA 1
ATOM 1404 C C . VAL A 1 181 ? 24.847 20.207 10.721 1.00 85.69 181 VAL A C 1
ATOM 1406 O O . VAL A 1 181 ? 25.174 19.056 11.007 1.00 85.69 181 VAL A O 1
ATOM 1409 N N . GLY A 1 182 ? 24.380 21.054 11.639 1.00 77.06 182 GLY A N 1
ATOM 1410 C CA . GLY A 1 182 ? 24.289 20.697 13.044 1.00 77.06 182 GLY A CA 1
ATOM 1411 C C . GLY A 1 182 ? 23.433 21.631 13.889 1.00 77.06 182 GLY A C 1
ATOM 1412 O O . GLY A 1 182 ? 23.928 22.606 14.455 1.00 77.06 182 GLY A O 1
ATOM 1413 N N . ARG A 1 183 ? 22.201 21.175 14.132 1.00 51.25 183 ARG A N 1
ATOM 1414 C CA . ARG A 1 183 ? 21.805 20.720 15.471 1.00 51.25 183 ARG A CA 1
ATOM 1415 C C . ARG A 1 183 ? 21.441 19.244 15.437 1.00 51.25 183 ARG A C 1
ATOM 1417 O O . ARG A 1 183 ? 20.754 18.850 14.473 1.00 51.25 183 ARG A O 1
#

Organism: Zea mays (NCBI:txid4577)

Nearest PDB structures (foldseek):
  1mi6-assembly1_A  TM=5.313E-01  e=1.002E-02  Escherichia coli K-12
  7oj0-assembly1_8  TM=6.013E-01  e=3.611E-02  Escherichia coli K-12
  2pms-assembly2_D  TM=7.192E-01  e=8.912E-01  Streptococcus pneumoniae
  5mx5-assembly1_F  TM=3.292E-01  e=4.670E+00  Mus musculus

Foldseek 3Di:
DDDDDDDDDDDDDDDDDDDDDDDDPDDPPPPDPPPPDPQPPLPPPQDPVLVVVLVVLLVLLVVLVVVLVDPVCVVDPVSNVVSVVSNVLSVVLNVLVVVLVVLVVVLVVLVVVCVVPVPPPVVNVVSSVSNVVSSVSNVVSSVVNVVSPDDDDPCPVDDDDDDQDQDPDPPVSVVVSVVVVHD

Sequence (183 aa):
MEAFLAGLFRAPPRAVPAPRGTPLPSLPLFYGRRRRRPSSSVVCMAEPYLIAKLDSAEKAWKEMSVRLADPDIVSDPSEYQKIAQSVSELDQVVTTYRQFKDCERQLEATKALEKENEGDPDMLEMIASELEALSNQLAELEEKMKFLLLPSDPLDSRNILLEVRAGAGGDEAGIWAGDLVGR

Secondary structure (DSSP, 8-state):
----------PPPPPPPPPPPPPPP----------------------HHHHHHHHHHHHHHHHHHHHTT-HHHHT-HHHHHHHHHHHHHHHHHHHHHHHHHHHHHHHHHHHHHHHHTTT-HHHHHHHHHHHHHHHHHHHHHHHHHHHHTSPPPTTTTS---------SSHHHHHHHHHHHH--

InterPro domains:
  IPR005139 Peptide chain release factor [PF03462] (58-181)
  IPR005139 Peptide chain release factor [SM00937] (112-182)
  IPR045853 Peptide chain release factor class I superfamily [SSF75620] (51-181)
  IPR050057 Prokaryotic/Mitochondrial Release Factor [PTHR43804] (42-181)

Radius of gyration: 35.55 Å; Cα contacts (8 Å, |Δi|>4): 84; chains: 1; bounding box: 67×96×81 Å

pLDDT: mean 81.67, std 17.66, range [38.81, 96.88]

Mean predicted aligned error: 15.61 Å